Protein AF-A0A940P097-F1 (afdb_monomer_lite)

Secondary structure (DSSP, 8-state):
------------------S----HHHHHHHHHHHHHHHHHHHHHHHH-TTHHIIIIIIHHHHTT-TT------------SSPPP-PPPPTTGGGG-EEEESTTTGGGTS---TT-EE---STT--HHHHHHHHHHHHHH--S-EEEE-PPPSSHHHHHHHHHHHHHHHHHH-TTS-EEEEPPPPPS-HHHHHHHHHHHHHHHHHHHHHT-EEE---

Sequence (216 aa):
MAQKKGRHGKVEARKTAPLLRFNGWVLIIITLLCFLVCFVLYMSSALSQEDYWEREIVAGLEQQENENGAKGRTGRKVTNPVPSSEKADDSYMEKCAFIGDFSVFTNYYKTGSGFVYNDAIVGMAESRMRSISRSLRGGSPQAVYIWYQCPSDLEKGAAGLGELVNNLIDQMATTPIYVLTATPSADPEENQRIDTWNAALFAMADEKGLYYVDIN

Foldseek 3Di:
DDDDDDDDDDDDDDDDDDPDDPPVVVVVVVVVVVVVVVVVVVVVVVVPLLPLCPPPQVVVCCVVPVPDDDDADDDAQDDPQDDDDPDDDLCLQQLEAEAAPCPVVVVVHPHNPQRYHHDQLQPDDLVNLLVNLVSCLVSVGQAYEYEYAQDPDNNRSLVSVLSSVVSNCVSPVPHAYEYEQHDDDPDPVVRVSSVSSLSSSRSSCSRRVHHYYYPD

Radius of gyration: 31.27 Å; chains: 1; bounding box: 107×44×84 Å

Structure (mmCIF, N/CA/C/O backbone):
data_AF-A0A940P097-F1
#
_entry.id   AF-A0A940P097-F1
#
loop_
_atom_site.group_PDB
_atom_site.id
_atom_site.type_symbol
_atom_site.label_atom_id
_atom_site.label_alt_id
_atom_site.label_comp_id
_atom_site.label_asym_id
_atom_site.label_entity_id
_atom_site.label_seq_id
_atom_site.pdbx_PDB_ins_code
_atom_site.Cartn_x
_atom_site.Cartn_y
_atom_site.Cartn_z
_atom_site.occupancy
_atom_site.B_iso_or_equiv
_atom_site.auth_seq_id
_atom_site.auth_comp_id
_atom_site.auth_asym_id
_atom_site.auth_atom_id
_atom_site.pdbx_PDB_model_num
ATOM 1 N N . MET A 1 1 ? 85.761 28.428 -68.932 1.00 45.19 1 MET A N 1
ATOM 2 C CA . MET A 1 1 ? 86.002 28.395 -67.472 1.00 45.19 1 MET A CA 1
ATOM 3 C C . MET A 1 1 ? 84.749 28.874 -66.755 1.00 45.19 1 MET A C 1
ATOM 5 O O . MET A 1 1 ? 84.459 30.058 -66.811 1.00 45.19 1 MET A O 1
ATOM 9 N N . ALA A 1 2 ? 83.988 27.968 -66.138 1.00 46.09 2 ALA A N 1
ATOM 10 C CA . ALA A 1 2 ? 82.925 28.307 -65.189 1.00 46.09 2 ALA A CA 1
ATOM 11 C C . ALA A 1 2 ? 82.573 27.053 -64.368 1.00 46.09 2 ALA A C 1
ATOM 13 O O . ALA A 1 2 ? 81.868 26.174 -64.852 1.00 46.09 2 ALA A O 1
ATOM 14 N N . GLN A 1 3 ? 83.075 26.953 -63.135 1.00 44.03 3 GLN A N 1
ATOM 15 C CA . GLN A 1 3 ? 82.570 26.002 -62.141 1.00 44.03 3 GLN A CA 1
ATOM 16 C C . GLN A 1 3 ? 81.952 26.796 -60.990 1.00 44.03 3 GLN A C 1
ATOM 18 O O . GLN A 1 3 ? 82.636 27.484 -60.233 1.00 44.03 3 GLN A O 1
ATOM 23 N N . LYS A 1 4 ? 80.625 26.723 -60.896 1.00 44.06 4 LYS A N 1
ATOM 24 C CA . LYS A 1 4 ? 79.807 27.365 -59.868 1.00 44.06 4 LYS A CA 1
ATOM 25 C C . LYS A 1 4 ? 79.812 26.462 -58.626 1.00 44.06 4 LYS A C 1
ATOM 27 O O . LYS A 1 4 ? 79.193 25.403 -58.630 1.00 44.06 4 LYS A O 1
ATOM 32 N N . LYS A 1 5 ? 80.537 26.859 -57.574 1.00 49.62 5 LYS A N 1
ATOM 33 C CA . LYS A 1 5 ? 80.538 26.189 -56.259 1.00 49.62 5 LYS A CA 1
ATOM 34 C C . LYS A 1 5 ? 79.159 26.327 -55.602 1.00 49.62 5 LYS A C 1
ATOM 36 O O . LYS A 1 5 ? 78.798 27.411 -55.149 1.00 49.62 5 LYS A O 1
ATOM 41 N N . GLY A 1 6 ? 78.406 25.233 -55.523 1.00 42.75 6 GLY A N 1
ATOM 42 C CA . GLY A 1 6 ? 77.208 25.137 -54.689 1.00 42.75 6 GLY A CA 1
ATOM 43 C C . GLY A 1 6 ? 77.593 24.936 -53.222 1.00 42.75 6 GLY A C 1
ATOM 44 O O . GLY A 1 6 ? 78.189 23.923 -52.870 1.00 42.75 6 GLY A O 1
ATOM 45 N N . ARG A 1 7 ? 77.267 25.904 -52.361 1.00 52.53 7 ARG A N 1
ATOM 46 C CA . ARG A 1 7 ? 77.319 25.753 -50.899 1.00 52.53 7 ARG A CA 1
ATOM 47 C C . ARG A 1 7 ? 76.098 24.945 -50.452 1.00 52.53 7 ARG A C 1
ATOM 49 O O . ARG A 1 7 ? 74.976 25.420 -50.584 1.00 52.53 7 ARG A O 1
ATOM 56 N N . HIS A 1 8 ? 76.308 23.744 -49.922 1.00 44.25 8 HIS A N 1
ATOM 57 C CA . HIS A 1 8 ? 75.285 23.019 -49.167 1.00 44.25 8 HIS A CA 1
ATOM 58 C C . HIS A 1 8 ? 75.268 23.537 -47.727 1.00 44.25 8 HIS A C 1
ATOM 60 O O . HIS A 1 8 ? 76.185 23.273 -46.952 1.00 44.25 8 HIS A O 1
ATOM 66 N N . GLY A 1 9 ? 74.229 24.294 -47.378 1.00 46.28 9 GLY A N 1
ATOM 67 C CA . GLY A 1 9 ? 73.871 24.534 -45.985 1.00 46.28 9 GLY A CA 1
ATOM 68 C C . GLY A 1 9 ? 73.235 23.270 -45.412 1.00 46.28 9 GLY A C 1
ATOM 69 O O . GLY A 1 9 ? 72.238 22.787 -45.943 1.00 46.28 9 GLY A O 1
ATOM 70 N N . LYS A 1 10 ? 73.817 22.718 -44.344 1.00 48.50 10 LYS A N 1
ATOM 71 C CA . LYS A 1 10 ? 73.169 21.690 -43.522 1.00 48.50 10 LYS A CA 1
ATOM 72 C C . LYS A 1 10 ? 72.044 22.356 -42.733 1.00 48.50 10 LYS A C 1
ATOM 74 O O . LYS A 1 10 ? 72.312 23.187 -41.872 1.00 48.50 10 LYS A O 1
ATOM 79 N N . VAL A 1 11 ? 70.800 21.992 -43.028 1.00 55.06 11 VAL A N 1
ATOM 80 C CA . VAL A 1 11 ? 69.650 22.318 -42.180 1.00 55.06 11 VAL A CA 1
ATOM 81 C C . VAL A 1 11 ? 69.534 21.201 -41.147 1.00 55.06 11 VAL A C 1
ATOM 83 O O . VAL A 1 11 ? 69.205 20.066 -41.488 1.00 55.06 11 VAL A O 1
ATOM 86 N N . GLU A 1 12 ? 69.865 21.498 -39.893 1.00 56.50 12 GLU A N 1
ATOM 87 C CA . GLU A 1 12 ? 69.659 20.565 -38.787 1.00 56.50 12 GLU A CA 1
ATOM 88 C C . GLU A 1 12 ? 68.173 20.522 -38.419 1.00 56.50 12 GLU A C 1
ATOM 90 O O . GLU A 1 12 ? 67.593 21.500 -37.947 1.00 56.50 12 GLU A O 1
ATOM 95 N N . ALA A 1 13 ? 67.542 19.371 -38.648 1.00 53.78 13 ALA A N 1
ATOM 96 C CA . ALA A 1 13 ? 66.183 19.109 -38.202 1.00 53.78 13 ALA A CA 1
ATOM 97 C C . ALA A 1 13 ? 66.162 18.961 -36.671 1.00 53.78 13 ALA A C 1
ATOM 99 O O . ALA A 1 13 ? 66.699 17.996 -36.120 1.00 53.78 13 ALA A O 1
ATOM 100 N N . ARG A 1 14 ? 65.523 19.908 -35.973 1.00 52.44 14 ARG A N 1
ATOM 101 C CA . ARG A 1 14 ? 65.224 19.787 -34.539 1.00 52.44 14 ARG A CA 1
ATOM 102 C C . ARG A 1 14 ? 64.255 18.623 -34.328 1.00 52.44 14 ARG A C 1
ATOM 104 O O . ARG A 1 14 ? 63.075 18.729 -34.643 1.00 52.44 14 ARG A O 1
ATOM 111 N N . LYS A 1 15 ? 64.757 17.515 -33.780 1.00 53.28 15 LYS A N 1
ATOM 112 C CA . LYS A 1 15 ? 63.938 16.404 -33.284 1.00 53.28 15 LYS A CA 1
ATOM 113 C C . LYS A 1 15 ? 63.300 16.817 -31.956 1.00 53.28 15 LYS A C 1
ATOM 115 O O . LYS A 1 15 ? 63.955 16.787 -30.919 1.00 53.28 15 LYS A O 1
ATOM 120 N N . THR A 1 16 ? 62.035 17.214 -31.984 1.00 60.19 16 THR A N 1
ATOM 121 C CA . THR A 1 16 ? 61.196 17.315 -30.787 1.00 60.19 16 THR A CA 1
ATOM 122 C C . THR A 1 16 ? 60.846 15.902 -30.321 1.00 60.19 16 THR A C 1
ATOM 124 O O . THR A 1 16 ? 60.107 15.177 -30.981 1.00 60.19 16 THR A O 1
ATOM 127 N N . ALA A 1 17 ? 61.428 15.473 -29.202 1.00 58.84 17 ALA A N 1
ATOM 128 C CA . ALA A 1 17 ? 61.016 14.241 -28.540 1.00 58.84 17 ALA A CA 1
ATOM 129 C C . ALA A 1 17 ? 59.605 14.423 -27.941 1.00 58.84 17 ALA A C 1
ATOM 131 O O . ALA A 1 17 ? 59.312 15.501 -27.416 1.00 58.84 17 ALA A O 1
ATOM 132 N N . PRO A 1 18 ? 58.725 13.408 -27.991 1.00 60.31 18 PRO A N 1
ATOM 133 C CA . PRO A 1 18 ? 57.429 13.480 -27.326 1.00 60.31 18 PRO A CA 1
ATOM 134 C C . PRO A 1 18 ? 57.613 13.498 -25.799 1.00 60.31 18 PRO A C 1
ATOM 136 O O . PRO A 1 18 ? 58.319 12.660 -25.240 1.00 60.31 18 PRO A O 1
ATOM 139 N N . LEU A 1 19 ? 56.968 14.458 -25.125 1.00 57.22 19 LEU A N 1
ATOM 140 C CA . LEU A 1 19 ? 57.068 14.696 -23.674 1.00 57.22 19 LEU A CA 1
ATOM 141 C C . LEU A 1 19 ? 56.414 13.615 -22.792 1.00 57.22 19 LEU A C 1
ATOM 143 O O . LEU A 1 19 ? 56.569 13.657 -21.574 1.00 57.22 19 LEU A O 1
ATOM 147 N N . LEU A 1 20 ? 55.710 12.638 -23.367 1.00 61.38 20 LEU A N 1
ATOM 148 C CA . LEU A 1 20 ? 55.047 11.571 -22.617 1.00 61.38 20 LEU A CA 1
ATOM 149 C C . LEU A 1 20 ? 55.577 10.202 -23.037 1.00 61.38 20 LEU A C 1
ATOM 151 O O . LEU A 1 20 ? 55.293 9.697 -24.123 1.00 61.38 20 LEU A O 1
ATOM 155 N N . ARG A 1 21 ? 56.338 9.582 -22.132 1.00 61.31 21 ARG A N 1
ATOM 156 C CA . ARG A 1 21 ? 56.657 8.155 -22.182 1.00 61.31 21 ARG A CA 1
ATOM 157 C C . ARG A 1 21 ? 55.401 7.394 -21.763 1.00 61.31 21 ARG A C 1
ATOM 159 O O . ARG A 1 21 ? 55.073 7.345 -20.581 1.00 61.31 21 ARG A O 1
ATOM 166 N N . PHE A 1 22 ? 54.664 6.869 -22.738 1.00 58.66 22 PHE A N 1
ATOM 167 C CA . PHE A 1 22 ? 53.466 6.067 -22.500 1.00 58.66 22 PHE A CA 1
ATOM 168 C C . PHE A 1 22 ? 53.865 4.752 -21.818 1.00 58.66 22 PHE A C 1
ATOM 170 O O . PHE A 1 22 ? 54.271 3.785 -22.460 1.00 58.66 22 PHE A O 1
ATOM 177 N N . ASN A 1 23 ? 53.786 4.723 -20.492 1.00 71.25 23 ASN A N 1
ATOM 178 C CA . ASN A 1 23 ? 53.956 3.500 -19.725 1.00 71.25 23 ASN A CA 1
ATOM 179 C C . ASN A 1 23 ? 52.634 2.733 -19.819 1.00 71.25 23 ASN A C 1
ATOM 181 O O . ASN A 1 23 ? 51.679 3.099 -19.141 1.00 71.25 23 ASN A O 1
ATOM 185 N N . GLY A 1 24 ? 52.553 1.687 -20.651 1.00 72.88 24 GLY A N 1
ATOM 186 C CA . GLY A 1 24 ? 51.316 0.905 -20.852 1.00 72.88 24 GLY A CA 1
ATOM 187 C C . GLY A 1 24 ? 50.680 0.390 -19.551 1.00 72.88 24 GLY A C 1
ATOM 188 O O . GLY A 1 24 ? 49.463 0.275 -19.455 1.00 72.88 24 GLY A O 1
ATOM 189 N N . TRP A 1 25 ? 51.493 0.205 -18.509 1.00 78.75 25 TRP A N 1
ATOM 190 C CA . TRP A 1 25 ? 51.050 -0.085 -17.143 1.00 78.75 25 TRP A CA 1
ATOM 191 C C . TRP A 1 25 ? 50.127 0.980 -16.537 1.00 78.75 25 TRP A C 1
ATOM 193 O O . TRP A 1 25 ? 49.179 0.636 -15.840 1.00 78.75 25 TRP A O 1
ATOM 203 N N . VAL A 1 26 ? 50.347 2.262 -16.831 1.00 80.31 26 VAL A N 1
ATOM 204 C CA . VAL A 1 26 ? 49.494 3.360 -16.349 1.00 80.31 26 VAL A CA 1
ATOM 205 C C . VAL A 1 26 ? 48.095 3.265 -16.961 1.00 80.31 26 VAL A C 1
ATOM 207 O O . VAL A 1 26 ? 47.112 3.500 -16.267 1.00 80.31 26 VAL A O 1
ATOM 210 N N . LEU A 1 27 ? 47.978 2.848 -18.225 1.00 80.00 27 LEU A N 1
ATOM 211 C CA . LEU A 1 27 ? 46.684 2.695 -18.895 1.00 80.00 27 LEU A CA 1
ATOM 212 C C . LEU A 1 27 ? 45.881 1.513 -18.330 1.00 80.00 27 LEU A C 1
ATOM 214 O O . LEU A 1 27 ? 44.672 1.623 -18.136 1.00 80.00 27 LEU A O 1
ATOM 218 N N . ILE A 1 28 ? 46.561 0.417 -17.985 1.00 84.81 28 ILE A N 1
ATOM 219 C CA . ILE A 1 28 ? 45.948 -0.734 -17.304 1.00 84.81 28 ILE A CA 1
ATOM 220 C C . ILE A 1 28 ? 45.448 -0.329 -15.910 1.00 84.81 28 ILE A C 1
ATOM 222 O O . ILE A 1 28 ? 44.324 -0.664 -15.545 1.00 84.81 28 ILE A O 1
ATOM 226 N N . ILE A 1 29 ? 46.242 0.441 -15.157 1.00 85.94 29 ILE A N 1
ATOM 227 C CA . ILE A 1 29 ? 45.859 0.935 -13.825 1.00 85.94 29 ILE A CA 1
ATOM 228 C C . ILE A 1 29 ? 44.644 1.868 -13.906 1.00 85.94 29 ILE A C 1
ATOM 230 O O . ILE A 1 29 ? 43.714 1.713 -13.120 1.00 85.94 29 ILE A O 1
ATOM 234 N N . ILE A 1 30 ? 44.612 2.797 -14.869 1.00 85.94 30 ILE A N 1
ATOM 235 C CA . ILE A 1 30 ? 43.457 3.686 -15.079 1.00 85.94 30 ILE A CA 1
ATOM 236 C C . ILE A 1 30 ? 42.208 2.870 -15.431 1.00 85.94 30 ILE A C 1
ATOM 238 O O . ILE A 1 30 ? 41.143 3.119 -14.878 1.00 85.94 30 ILE A O 1
ATOM 242 N N . THR A 1 31 ? 42.342 1.856 -16.290 1.00 85.94 31 THR A N 1
ATOM 243 C CA . THR A 1 31 ? 41.216 0.993 -16.684 1.00 85.94 31 THR A CA 1
ATOM 244 C C . THR A 1 31 ? 40.666 0.209 -15.490 1.00 85.94 31 THR A C 1
ATOM 246 O O . THR A 1 31 ? 39.454 0.159 -15.296 1.00 85.94 31 THR A O 1
ATOM 249 N N . LEU A 1 32 ? 41.544 -0.353 -14.651 1.00 88.81 32 LEU A N 1
ATOM 250 C CA . LEU A 1 32 ? 41.147 -1.042 -13.420 1.00 88.81 32 LEU A CA 1
ATOM 251 C C . LEU A 1 32 ? 40.498 -0.098 -12.407 1.00 88.81 32 LEU A C 1
ATOM 253 O O . LEU A 1 32 ? 39.515 -0.478 -11.781 1.00 88.81 32 LEU A O 1
ATOM 257 N N . LEU A 1 33 ? 41.003 1.130 -12.266 1.00 88.50 33 LEU A N 1
ATOM 258 C CA . LEU A 1 33 ? 40.395 2.143 -11.402 1.00 88.50 33 LEU A CA 1
ATOM 259 C C . LEU A 1 33 ? 39.005 2.551 -11.897 1.00 88.50 33 LEU A C 1
ATOM 261 O O . LEU A 1 33 ? 38.082 2.615 -11.093 1.00 88.50 33 LEU A O 1
ATOM 265 N N . CYS A 1 34 ? 38.825 2.765 -13.203 1.00 87.81 34 CYS A N 1
ATOM 266 C CA . CYS A 1 34 ? 37.509 3.031 -13.784 1.00 87.81 34 CYS A CA 1
ATOM 267 C C . CYS A 1 34 ? 36.554 1.856 -13.559 1.00 87.81 34 CYS A C 1
ATOM 269 O O . CYS A 1 34 ? 35.431 2.070 -13.114 1.00 87.81 34 CYS A O 1
ATOM 271 N N . PHE A 1 35 ? 37.007 0.622 -13.796 1.00 89.19 35 PHE A N 1
ATOM 272 C CA . PHE A 1 35 ? 36.198 -0.570 -13.551 1.00 89.19 35 PHE A CA 1
ATOM 273 C C . PHE A 1 35 ? 35.813 -0.700 -12.076 1.00 89.19 35 PHE A C 1
ATOM 275 O O . PHE A 1 35 ? 34.662 -0.984 -11.779 1.00 89.19 35 PHE A O 1
ATOM 282 N N . LEU A 1 36 ? 36.739 -0.437 -11.151 1.00 88.94 36 LEU A N 1
ATOM 283 C CA . LEU A 1 36 ? 36.490 -0.514 -9.713 1.00 88.94 36 LEU A CA 1
ATOM 2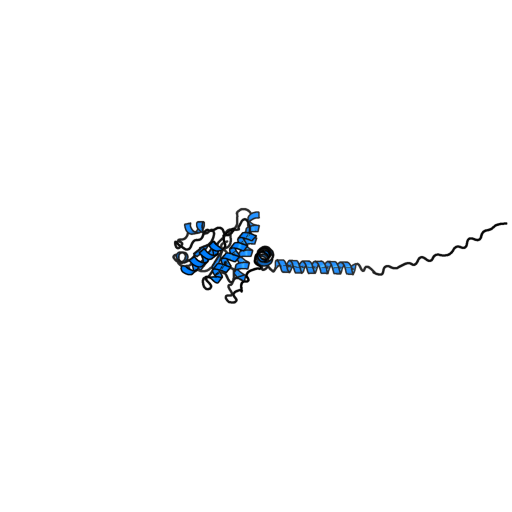84 C C . LEU A 1 36 ? 35.512 0.571 -9.249 1.00 88.94 36 LEU A C 1
ATOM 286 O O . LEU A 1 36 ? 34.605 0.271 -8.483 1.00 88.94 36 LEU A O 1
ATOM 290 N N . VAL A 1 37 ? 35.634 1.803 -9.748 1.00 86.81 37 VAL A N 1
ATOM 291 C CA . VAL A 1 37 ? 34.671 2.877 -9.454 1.00 86.81 37 VAL A CA 1
ATOM 292 C C . VAL A 1 37 ? 33.291 2.540 -10.020 1.00 86.81 37 VAL A C 1
ATOM 294 O O . VAL A 1 37 ? 32.307 2.635 -9.294 1.00 86.81 37 VAL A O 1
ATOM 297 N N . CYS A 1 38 ? 33.202 2.085 -11.272 1.00 74.25 38 CYS A N 1
ATOM 298 C CA . CYS A 1 38 ? 31.938 1.645 -11.867 1.00 74.25 38 CYS A CA 1
ATOM 299 C C . CYS A 1 38 ? 31.338 0.447 -11.121 1.00 74.25 38 CYS A C 1
ATOM 301 O O . CYS A 1 38 ? 30.130 0.395 -10.930 1.00 74.25 38 CYS A O 1
ATOM 303 N N . PHE A 1 39 ? 32.170 -0.486 -10.663 1.00 82.81 39 PHE A N 1
ATOM 304 C CA . PHE A 1 39 ? 31.750 -1.655 -9.900 1.00 82.81 39 PHE A CA 1
ATOM 305 C C . PHE A 1 39 ? 31.253 -1.282 -8.501 1.00 82.81 39 PHE A C 1
ATOM 307 O O . PHE A 1 39 ? 30.248 -1.825 -8.060 1.00 82.81 39 PHE A O 1
ATOM 314 N N . VAL A 1 40 ? 31.907 -0.338 -7.816 1.00 79.56 40 VAL A N 1
ATOM 315 C CA . VAL A 1 40 ? 31.441 0.183 -6.523 1.00 79.56 40 VAL A CA 1
ATOM 316 C C . VAL A 1 40 ? 30.141 0.960 -6.700 1.00 79.56 40 VAL A C 1
ATOM 318 O O . VAL A 1 40 ? 29.217 0.718 -5.941 1.00 79.56 40 VAL A O 1
ATOM 321 N N . LEU A 1 41 ? 30.015 1.814 -7.722 1.00 68.44 41 LEU A N 1
ATOM 322 C CA . LEU A 1 41 ? 28.753 2.503 -8.025 1.00 68.44 41 LEU A CA 1
ATOM 323 C C . LEU A 1 41 ? 27.621 1.514 -8.346 1.00 68.44 41 LEU A C 1
ATOM 325 O O . LEU A 1 41 ? 26.514 1.676 -7.844 1.00 68.44 41 LEU A O 1
ATOM 329 N N . TYR A 1 42 ? 27.914 0.465 -9.118 1.00 73.81 42 TYR A N 1
ATOM 330 C CA . TYR A 1 42 ? 26.975 -0.609 -9.440 1.00 73.81 42 TYR A CA 1
ATOM 331 C C . TYR A 1 42 ? 26.580 -1.439 -8.206 1.00 73.81 42 TYR A C 1
ATOM 333 O O . TYR A 1 42 ? 25.406 -1.736 -8.003 1.00 73.81 42 TYR A O 1
ATOM 341 N N . MET A 1 43 ? 27.536 -1.789 -7.341 1.00 72.31 43 MET A N 1
ATOM 342 C CA . MET A 1 43 ? 27.260 -2.509 -6.093 1.00 72.31 43 MET A CA 1
ATOM 343 C C . MET A 1 43 ? 26.537 -1.635 -5.072 1.00 72.31 43 MET A C 1
ATOM 345 O O . MET A 1 43 ? 25.671 -2.137 -4.370 1.00 72.31 43 MET A O 1
ATOM 349 N N . SER A 1 44 ? 26.830 -0.335 -5.017 1.00 53.62 44 SER A N 1
ATOM 350 C CA . SER A 1 44 ? 26.047 0.620 -4.237 1.00 53.62 44 SER A CA 1
ATOM 351 C C . SER A 1 44 ? 24.607 0.682 -4.743 1.00 53.62 44 SER A C 1
ATOM 353 O O . SER A 1 44 ? 23.714 0.585 -3.917 1.00 53.62 44 SER A O 1
ATOM 355 N N . SER A 1 45 ? 24.366 0.716 -6.062 1.00 53.28 45 SER A N 1
ATOM 356 C CA . SER A 1 45 ? 22.999 0.642 -6.610 1.00 53.28 45 SER A CA 1
ATOM 357 C C . SER A 1 45 ? 22.313 -0.715 -6.421 1.00 53.28 45 SER A C 1
ATOM 359 O O . SER A 1 45 ? 21.093 -0.785 -6.425 1.00 53.28 45 SER A O 1
ATOM 361 N N . ALA A 1 46 ? 23.074 -1.803 -6.274 1.00 49.09 46 ALA A N 1
ATOM 362 C CA . ALA A 1 46 ? 22.520 -3.142 -6.078 1.00 49.09 46 ALA A CA 1
ATOM 363 C C . ALA A 1 46 ? 22.260 -3.475 -4.596 1.00 49.09 46 ALA A C 1
ATOM 365 O O . ALA A 1 46 ? 21.428 -4.333 -4.310 1.00 49.09 46 ALA A O 1
ATOM 366 N N . LEU A 1 47 ? 22.963 -2.821 -3.658 1.00 45.75 47 LEU A N 1
ATOM 367 C CA . LEU A 1 47 ? 22.723 -2.945 -2.215 1.00 45.75 47 LEU A CA 1
ATOM 368 C C . LEU A 1 47 ? 21.690 -1.935 -1.689 1.00 45.75 47 LEU A C 1
ATOM 370 O O . LEU A 1 47 ? 21.106 -2.195 -0.640 1.00 45.75 47 LEU A O 1
ATOM 374 N N . SER A 1 48 ? 21.443 -0.820 -2.389 1.00 44.28 48 SER A N 1
ATOM 375 C CA . SER A 1 48 ? 20.349 0.105 -2.079 1.00 44.28 48 SER A CA 1
ATOM 376 C C . SER A 1 48 ? 19.108 -0.201 -2.925 1.00 44.28 48 SER A C 1
ATOM 378 O O . SER A 1 48 ? 18.774 0.496 -3.878 1.00 44.28 48 SER A O 1
ATOM 380 N N . GLN A 1 49 ? 18.332 -1.207 -2.506 1.00 44.75 49 GLN A N 1
ATOM 381 C CA . GLN A 1 49 ? 16.892 -1.217 -2.822 1.00 44.75 49 GLN A CA 1
ATOM 382 C C . GLN A 1 49 ? 16.159 0.017 -2.241 1.00 44.75 49 GLN A C 1
ATOM 384 O O . GLN A 1 49 ? 15.000 0.243 -2.572 1.00 44.75 49 GLN A O 1
ATOM 389 N N . GLU A 1 50 ? 16.838 0.834 -1.425 1.00 42.28 50 GLU A N 1
ATOM 390 C CA . GLU A 1 50 ? 16.348 2.093 -0.847 1.00 42.28 50 GLU A CA 1
ATOM 391 C C . GLU A 1 50 ? 16.102 3.215 -1.880 1.00 42.28 50 GLU A C 1
ATOM 393 O O . GLU A 1 50 ? 15.405 4.172 -1.570 1.00 42.28 50 GLU A O 1
ATOM 398 N N . ASP A 1 51 ? 16.571 3.090 -3.127 1.00 46.75 51 ASP A N 1
ATOM 399 C CA . ASP A 1 51 ? 16.633 4.239 -4.041 1.00 46.75 51 ASP A CA 1
ATOM 400 C C . ASP A 1 51 ? 15.634 4.217 -5.219 1.00 46.75 51 ASP A C 1
ATOM 402 O O . ASP A 1 51 ? 15.618 5.165 -6.000 1.00 46.75 51 ASP A O 1
ATOM 406 N N . TYR A 1 52 ? 14.800 3.185 -5.411 1.00 51.34 52 TYR A N 1
ATOM 407 C CA . TYR A 1 52 ? 13.868 3.167 -6.562 1.00 51.34 52 TYR A CA 1
ATOM 408 C C . TYR A 1 52 ? 12.710 4.162 -6.390 1.00 51.34 52 TYR A C 1
ATOM 410 O O . TYR A 1 52 ? 12.346 4.877 -7.327 1.00 51.34 52 TYR A O 1
ATOM 418 N N . TRP A 1 53 ? 12.173 4.243 -5.166 1.00 50.94 53 TRP A N 1
ATOM 419 C CA . TRP A 1 53 ? 11.179 5.249 -4.804 1.00 50.94 53 TRP A CA 1
ATOM 420 C C . TRP A 1 53 ? 11.762 6.652 -4.980 1.00 50.94 53 TRP A C 1
ATOM 422 O O . TRP A 1 53 ? 11.174 7.443 -5.701 1.00 50.94 53 TRP A O 1
ATOM 432 N N . GLU A 1 54 ? 12.951 6.932 -4.435 1.00 52.78 54 GLU A N 1
ATOM 433 C CA . GLU A 1 54 ? 13.561 8.266 -4.506 1.00 52.78 54 GLU A CA 1
ATOM 434 C C . GLU A 1 54 ? 14.037 8.667 -5.918 1.00 52.78 54 GLU A C 1
ATOM 436 O O . GLU A 1 54 ? 13.792 9.788 -6.365 1.00 52.78 54 GLU A O 1
ATOM 441 N N . ARG A 1 55 ? 14.708 7.772 -6.657 1.00 53.94 55 ARG A N 1
ATOM 442 C CA . ARG A 1 55 ? 15.404 8.139 -7.906 1.00 53.94 55 ARG A CA 1
ATOM 443 C C . ARG A 1 55 ? 14.549 8.112 -9.163 1.00 53.94 55 ARG A C 1
ATOM 445 O O . ARG A 1 55 ? 14.846 8.876 -10.075 1.00 53.94 55 ARG A O 1
ATOM 452 N N . GLU A 1 56 ? 13.555 7.233 -9.242 1.00 53.59 56 GLU A N 1
ATOM 453 C CA . GLU A 1 56 ? 12.762 7.059 -10.468 1.00 53.59 56 GLU A CA 1
ATOM 454 C C . GLU A 1 56 ? 11.366 7.671 -10.299 1.00 53.59 56 GLU A C 1
ATOM 456 O O . GLU A 1 56 ? 10.890 8.403 -11.161 1.00 53.59 56 GLU A O 1
ATOM 461 N N . ILE A 1 57 ? 10.732 7.427 -9.149 1.00 54.06 57 ILE A N 1
ATOM 462 C CA . ILE A 1 57 ? 9.344 7.820 -8.894 1.00 54.06 57 ILE A CA 1
ATOM 463 C C . ILE A 1 57 ? 9.260 9.207 -8.236 1.00 54.06 57 ILE A C 1
ATOM 465 O O . ILE A 1 57 ? 8.582 10.090 -8.755 1.00 54.06 57 ILE A O 1
ATOM 469 N N . VAL A 1 58 ? 9.963 9.441 -7.125 1.00 52.72 58 VAL A N 1
ATOM 470 C CA . VAL A 1 58 ? 9.986 10.726 -6.405 1.00 52.72 58 VAL A CA 1
ATOM 471 C C . VAL A 1 58 ? 10.732 11.782 -7.208 1.00 52.72 58 VAL A C 1
ATOM 473 O O . VAL A 1 58 ? 10.229 12.888 -7.302 1.00 52.72 58 VAL A O 1
ATOM 476 N N . ALA A 1 59 ? 11.839 11.469 -7.888 1.00 53.91 59 ALA A N 1
ATOM 477 C CA . ALA A 1 59 ? 12.480 12.426 -8.798 1.00 53.91 59 ALA A CA 1
ATOM 478 C C . ALA A 1 59 ? 11.539 12.903 -9.930 1.00 53.91 59 ALA A C 1
ATOM 480 O O . ALA A 1 59 ? 11.617 14.059 -10.357 1.00 53.91 59 ALA A O 1
ATOM 481 N N . GLY A 1 60 ? 10.621 12.040 -10.388 1.00 50.00 60 GLY A N 1
ATOM 482 C CA . GLY A 1 60 ? 9.542 12.402 -11.313 1.00 50.00 60 GLY A CA 1
ATOM 483 C C . GLY A 1 60 ? 8.441 13.265 -10.675 1.00 50.00 60 GLY A C 1
ATOM 484 O O . GLY A 1 60 ? 7.812 14.068 -11.365 1.00 50.00 60 GLY A O 1
ATOM 485 N N . LEU A 1 61 ? 8.244 13.161 -9.356 1.00 46.34 61 LEU A N 1
ATOM 486 C CA . LEU A 1 61 ? 7.222 13.880 -8.583 1.00 46.34 61 LEU A CA 1
ATOM 487 C C . LEU A 1 61 ? 7.706 15.191 -7.953 1.00 46.34 61 LEU A C 1
ATOM 489 O O . LEU A 1 61 ? 6.952 16.159 -7.908 1.00 46.34 61 LEU A O 1
ATOM 493 N N . GLU A 1 62 ? 8.973 15.291 -7.560 1.00 41.09 62 GLU A N 1
ATOM 494 C CA . GLU A 1 62 ? 9.611 16.507 -7.042 1.00 41.09 62 GLU A CA 1
ATOM 495 C C . GLU A 1 62 ? 9.699 17.611 -8.107 1.00 41.09 62 GLU A C 1
ATOM 497 O O . GLU A 1 62 ? 9.709 18.800 -7.781 1.00 41.09 62 GLU A O 1
ATOM 502 N N . GLN A 1 63 ? 9.680 17.252 -9.397 1.00 45.66 63 GLN A N 1
ATOM 503 C CA . GLN A 1 63 ? 9.488 18.226 -10.477 1.00 45.66 63 GLN A CA 1
ATOM 504 C C . GLN A 1 63 ? 8.079 18.853 -10.479 1.00 45.66 63 GLN A C 1
ATOM 506 O O . GLN A 1 63 ? 7.907 19.928 -11.054 1.00 45.66 63 GLN A O 1
ATOM 511 N N . GLN A 1 64 ? 7.091 18.230 -9.826 1.00 41.28 64 GLN A N 1
ATOM 512 C CA . GLN A 1 64 ? 5.725 18.745 -9.670 1.00 41.28 64 GLN A CA 1
ATOM 513 C C . GLN A 1 64 ? 5.424 19.313 -8.266 1.00 41.28 64 GLN A C 1
ATOM 515 O O . GLN A 1 64 ? 4.552 20.171 -8.156 1.00 41.28 64 GLN A O 1
ATOM 520 N N . GLU A 1 65 ? 6.143 18.907 -7.212 1.00 37.09 65 GLU A N 1
ATOM 521 C CA . GLU A 1 65 ? 5.812 19.220 -5.804 1.00 37.09 65 GLU A CA 1
ATOM 522 C C . GLU A 1 65 ? 6.682 20.315 -5.149 1.00 37.09 65 GLU A C 1
ATOM 524 O O . GLU A 1 65 ? 6.649 20.513 -3.935 1.00 37.09 65 GLU A O 1
ATOM 529 N N . ASN A 1 66 ? 7.433 21.107 -5.918 1.00 36.00 66 ASN A N 1
ATOM 530 C CA . ASN A 1 66 ? 8.285 22.177 -5.368 1.00 36.00 66 ASN A CA 1
ATOM 531 C C . ASN A 1 66 ? 7.511 23.394 -4.786 1.00 36.00 66 ASN A C 1
ATOM 533 O O . ASN A 1 66 ? 8.065 24.487 -4.667 1.00 36.00 66 ASN A O 1
ATOM 537 N N . GLU A 1 67 ? 6.239 23.223 -4.400 1.00 34.62 67 GLU A N 1
ATOM 538 C CA . GLU A 1 67 ? 5.417 24.255 -3.752 1.00 34.62 67 GLU A CA 1
ATOM 539 C C . GLU A 1 67 ? 4.857 23.907 -2.362 1.00 34.62 67 GLU A C 1
ATOM 541 O O . GLU A 1 67 ? 4.385 24.831 -1.706 1.00 34.62 67 GLU A O 1
ATOM 546 N N . ASN A 1 68 ? 4.934 22.681 -1.823 1.00 35.12 68 ASN A N 1
ATOM 547 C CA . ASN A 1 68 ? 4.482 22.450 -0.436 1.00 35.12 68 ASN A CA 1
ATOM 548 C C . ASN A 1 68 ? 5.231 21.319 0.278 1.00 35.12 68 ASN A C 1
ATOM 550 O O . ASN A 1 68 ? 4.970 20.143 0.074 1.00 35.12 68 ASN A O 1
ATOM 554 N N . GLY A 1 69 ? 6.141 21.700 1.178 1.00 35.22 69 GLY A N 1
ATOM 555 C CA . GLY A 1 69 ? 6.967 20.768 1.944 1.00 35.22 69 GLY A CA 1
ATOM 556 C C . GLY A 1 69 ? 6.235 20.050 3.082 1.00 35.22 69 GLY A C 1
ATOM 557 O O . GLY A 1 69 ? 5.449 20.651 3.820 1.00 35.22 69 GLY A O 1
ATOM 558 N N . ALA A 1 70 ? 6.591 18.782 3.295 1.00 35.62 70 ALA A N 1
ATOM 559 C CA . ALA A 1 70 ? 6.132 17.965 4.414 1.00 35.62 70 ALA A CA 1
ATOM 560 C C . ALA A 1 70 ? 7.297 17.532 5.326 1.00 35.62 70 ALA A C 1
ATOM 562 O O . ALA A 1 70 ? 8.367 17.123 4.881 1.00 35.62 70 ALA A O 1
ATOM 563 N N . LYS A 1 71 ? 7.073 17.637 6.643 1.00 37.34 71 LYS A N 1
ATOM 564 C CA . LYS A 1 71 ? 7.963 17.177 7.723 1.00 37.34 71 LYS A CA 1
ATOM 565 C C . LYS A 1 71 ? 7.710 15.694 8.016 1.00 37.34 71 LYS A C 1
ATOM 567 O O . LYS A 1 71 ? 6.608 15.340 8.423 1.00 37.34 71 LYS A O 1
ATOM 572 N N . GLY A 1 72 ? 8.745 14.861 7.904 1.00 35.91 72 GLY A N 1
ATOM 573 C CA . GLY A 1 72 ? 8.696 13.434 8.247 1.00 35.91 72 GLY A CA 1
ATOM 574 C C . GLY A 1 72 ? 8.534 13.147 9.749 1.00 35.91 72 GLY A C 1
ATOM 575 O O . GLY A 1 72 ? 9.068 13.857 10.606 1.00 35.91 72 GLY A O 1
ATOM 576 N N . ARG A 1 73 ? 7.796 12.074 10.072 1.00 46.69 73 ARG A N 1
ATOM 577 C CA . ARG A 1 73 ? 7.623 11.529 11.431 1.00 46.69 73 ARG A CA 1
ATOM 578 C C . ARG A 1 73 ? 8.874 10.769 11.874 1.00 46.69 73 ARG A C 1
ATOM 580 O O . ARG A 1 73 ? 9.118 9.652 11.440 1.00 46.69 73 ARG A O 1
ATOM 587 N N . THR A 1 74 ? 9.583 11.300 12.860 1.00 44.19 74 THR A N 1
ATOM 588 C CA . THR A 1 74 ? 10.450 10.509 13.740 1.00 44.19 74 THR A CA 1
ATOM 589 C C . THR A 1 74 ? 9.584 9.881 14.841 1.00 44.19 74 THR A C 1
ATOM 591 O O . THR A 1 74 ? 9.045 10.603 15.677 1.00 44.19 74 THR A O 1
ATOM 594 N N . GLY A 1 75 ? 9.397 8.549 14.882 1.00 44.50 75 GLY A N 1
ATOM 595 C CA . GLY A 1 75 ? 8.810 7.970 16.105 1.00 44.50 75 GLY A CA 1
ATOM 596 C C . GLY A 1 75 ? 8.363 6.509 16.189 1.00 44.50 75 GLY A C 1
ATOM 597 O O . GLY A 1 75 ? 8.185 6.046 17.312 1.00 44.50 75 GLY A O 1
ATOM 598 N N . ARG A 1 76 ? 8.184 5.739 15.108 1.00 53.91 76 ARG A N 1
ATOM 599 C CA . ARG A 1 76 ? 7.830 4.310 15.254 1.00 53.91 76 ARG A CA 1
ATOM 600 C C . ARG A 1 76 ? 8.648 3.447 14.309 1.00 53.91 76 ARG A C 1
ATOM 602 O O . ARG A 1 76 ? 8.369 3.407 13.120 1.00 53.91 76 ARG A O 1
ATOM 609 N N . LYS A 1 77 ? 9.653 2.758 14.857 1.00 63.78 77 LYS A N 1
ATOM 610 C CA . LYS A 1 77 ? 10.444 1.773 14.117 1.00 63.78 77 LYS A CA 1
ATOM 611 C C . LYS A 1 77 ? 9.586 0.522 13.923 1.00 63.78 77 LYS A C 1
ATOM 613 O 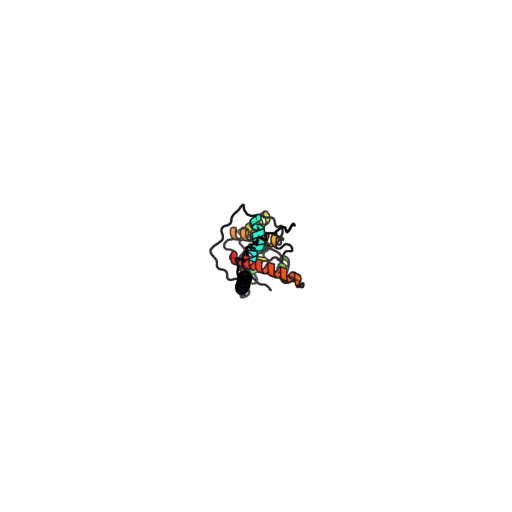O . LYS A 1 77 ? 9.470 -0.293 14.836 1.00 63.78 77 LYS A O 1
ATOM 618 N N . VAL A 1 78 ? 8.908 0.441 12.785 1.00 81.31 78 VAL A N 1
ATOM 619 C CA . VAL A 1 78 ? 8.238 -0.778 12.324 1.00 81.31 78 VAL A CA 1
ATOM 620 C C . VAL A 1 78 ? 9.301 -1.671 11.682 1.00 81.31 78 VAL A C 1
ATOM 622 O O . VAL A 1 78 ? 10.223 -1.164 11.052 1.00 81.31 78 VAL A O 1
ATOM 625 N N . THR A 1 79 ? 9.215 -2.981 11.904 1.00 87.25 79 THR A N 1
ATOM 626 C CA . THR A 1 79 ? 10.046 -3.960 11.194 1.00 87.25 79 THR A CA 1
ATOM 627 C C . THR A 1 79 ? 9.200 -4.540 10.074 1.00 87.25 79 THR A C 1
ATOM 629 O O . THR A 1 79 ? 8.215 -5.221 10.367 1.00 87.25 79 THR A O 1
ATOM 632 N N . ASN A 1 80 ? 9.576 -4.260 8.829 1.00 87.88 80 ASN A N 1
ATOM 633 C CA . ASN A 1 80 ? 8.961 -4.852 7.650 1.00 87.88 80 ASN A CA 1
ATOM 634 C C . ASN A 1 80 ? 9.850 -5.967 7.060 1.00 87.88 80 ASN A C 1
ATOM 636 O O . ASN A 1 80 ? 11.070 -5.934 7.241 1.00 87.88 80 ASN A O 1
ATOM 640 N N . PRO A 1 81 ? 9.263 -6.952 6.353 1.00 89.62 81 PRO A N 1
ATOM 641 C CA . PRO A 1 81 ? 7.825 -7.216 6.265 1.00 89.62 81 PRO A CA 1
ATOM 642 C C . PRO A 1 81 ? 7.247 -7.637 7.624 1.00 89.62 81 PRO A C 1
ATOM 644 O O . PRO A 1 81 ? 7.965 -8.112 8.509 1.00 89.62 81 PRO A O 1
ATOM 647 N N . VAL A 1 82 ? 5.939 -7.454 7.804 1.00 90.25 82 VAL A N 1
ATOM 648 C CA . VAL A 1 82 ? 5.252 -7.883 9.026 1.00 90.25 82 VAL A CA 1
ATOM 649 C C . VAL A 1 82 ? 5.304 -9.410 9.131 1.00 90.25 82 VAL A C 1
ATOM 651 O O . VAL A 1 82 ? 4.876 -10.094 8.201 1.00 90.25 82 VAL A O 1
ATOM 654 N N . PRO A 1 83 ? 5.793 -9.975 10.252 1.00 88.38 83 PRO A N 1
ATOM 655 C CA . PRO A 1 83 ? 5.804 -11.418 10.438 1.00 88.38 83 PRO A CA 1
ATOM 656 C C . PRO A 1 83 ? 4.381 -11.959 10.590 1.00 88.38 83 PRO A C 1
ATOM 658 O O . PRO A 1 83 ? 3.502 -11.291 11.139 1.00 88.38 83 PRO A O 1
ATOM 661 N N . SER A 1 84 ? 4.172 -13.207 10.166 1.00 86.88 84 SER A N 1
ATOM 662 C CA . SER A 1 84 ? 2.890 -13.890 10.352 1.00 86.88 84 SER A CA 1
ATOM 663 C C . SER A 1 84 ? 2.491 -13.911 11.828 1.00 86.88 84 SER A C 1
ATOM 665 O O . SER A 1 84 ? 3.297 -14.242 12.701 1.00 86.88 84 SER A O 1
ATOM 667 N N . SER A 1 85 ? 1.227 -13.597 12.101 1.00 86.44 85 SER A N 1
ATOM 668 C CA . SER A 1 85 ? 0.641 -13.647 13.438 1.00 86.44 85 SER A CA 1
ATOM 669 C C . SER A 1 85 ? -0.366 -14.785 13.565 1.00 86.44 85 SER A C 1
ATOM 671 O O . SER A 1 85 ? -0.764 -15.410 12.580 1.00 86.44 85 SER A O 1
ATOM 673 N N . GLU A 1 86 ? -0.828 -15.023 14.791 1.00 88.62 86 GLU A N 1
ATOM 674 C CA . GLU A 1 86 ? -2.047 -15.797 15.005 1.00 88.62 86 GLU A CA 1
ATOM 675 C C . GLU A 1 86 ? -3.244 -15.096 14.348 1.00 88.62 86 GLU A C 1
ATOM 677 O O . GLU A 1 86 ? -3.272 -13.868 14.196 1.00 88.62 86 GLU A O 1
ATOM 682 N N . LYS A 1 87 ? -4.234 -15.896 13.941 1.00 85.38 87 LYS A N 1
ATOM 683 C CA . LYS A 1 87 ? -5.465 -15.397 13.331 1.00 85.38 87 LYS A CA 1
ATOM 684 C C . LYS A 1 87 ? -6.212 -14.516 14.340 1.00 85.38 87 LYS A C 1
ATOM 686 O O . LYS A 1 87 ? -6.443 -14.926 15.475 1.00 85.38 87 LYS A O 1
ATOM 691 N N . ALA A 1 88 ? -6.623 -13.330 13.902 1.00 86.81 88 ALA A N 1
ATOM 692 C CA . ALA A 1 88 ? -7.522 -12.482 14.673 1.00 86.81 88 ALA A CA 1
ATOM 693 C C . ALA A 1 88 ? -8.938 -13.088 14.772 1.00 86.81 88 ALA A C 1
ATOM 695 O O . ALA A 1 88 ? -9.297 -14.022 14.051 1.00 86.81 88 ALA A O 1
ATOM 696 N N . ASP A 1 89 ? -9.750 -12.525 15.665 1.00 88.56 89 ASP A N 1
ATOM 697 C CA . ASP A 1 89 ? -11.170 -12.862 15.783 1.00 88.56 89 ASP A CA 1
ATOM 698 C C . ASP A 1 89 ? -11.935 -12.592 14.472 1.00 88.56 89 ASP A C 1
ATOM 700 O O . ASP A 1 89 ? -11.602 -11.667 13.728 1.00 88.56 89 ASP A O 1
ATOM 704 N N . ASP A 1 90 ? -12.993 -13.364 14.207 1.00 82.00 90 ASP A N 1
ATOM 705 C CA . ASP A 1 90 ? -13.780 -13.261 12.970 1.00 82.00 90 ASP A CA 1
ATOM 706 C C . ASP A 1 90 ? -14.430 -11.872 12.791 1.00 82.00 90 ASP A C 1
ATOM 708 O O . ASP A 1 90 ? -14.652 -11.438 11.661 1.00 82.00 90 ASP A O 1
ATOM 712 N N . SER A 1 91 ? -14.683 -11.140 13.884 1.00 87.56 91 SER A N 1
ATOM 713 C CA . SER A 1 91 ? -15.236 -9.777 13.852 1.00 87.56 91 SER A CA 1
ATOM 714 C C . SER A 1 91 ? -14.190 -8.673 13.637 1.00 87.56 91 SER A C 1
ATOM 716 O O . SER A 1 91 ? -14.547 -7.499 13.522 1.00 87.56 91 SER A O 1
ATOM 718 N N . TYR A 1 92 ? -12.895 -9.008 13.585 1.00 88.81 92 TYR A N 1
ATOM 719 C CA . TYR A 1 92 ? -11.814 -8.026 13.446 1.00 88.81 92 TYR A CA 1
ATOM 720 C C . TYR A 1 92 ? -11.968 -7.178 12.176 1.00 88.81 92 TYR A C 1
ATOM 722 O O . TYR A 1 92 ? -11.941 -5.948 12.238 1.00 88.81 92 TYR A O 1
ATOM 730 N N . MET A 1 93 ? -12.221 -7.835 11.041 1.00 88.38 93 MET A N 1
ATOM 731 C CA . MET A 1 93 ? -12.329 -7.182 9.731 1.00 88.38 93 MET A CA 1
ATOM 732 C C . MET A 1 93 ? -13.529 -6.229 9.632 1.00 88.38 93 MET A C 1
ATOM 734 O O . MET A 1 93 ? -13.514 -5.300 8.827 1.00 88.38 93 MET A O 1
ATOM 738 N N . GLU A 1 94 ? -14.547 -6.386 10.484 1.00 88.88 94 GLU A N 1
ATOM 739 C CA . GLU A 1 94 ? -15.710 -5.490 10.510 1.00 88.88 94 GLU A CA 1
ATOM 740 C C . GLU A 1 94 ? -15.361 -4.084 11.027 1.00 88.88 94 GLU A C 1
ATOM 742 O O . GLU A 1 94 ? -16.066 -3.120 10.727 1.00 88.88 94 GLU A O 1
ATOM 747 N N . LYS A 1 95 ? -14.260 -3.954 11.781 1.00 90.12 95 LYS A N 1
ATOM 748 C CA . LYS A 1 95 ? -13.783 -2.694 12.378 1.00 90.12 95 LYS A CA 1
ATOM 749 C C . LYS A 1 95 ? -12.614 -2.073 11.613 1.00 90.12 95 LYS A C 1
ATOM 751 O O . LYS A 1 95 ? -12.080 -1.046 12.039 1.00 90.12 95 LYS A O 1
ATOM 756 N N . CYS A 1 96 ? -12.195 -2.694 10.516 1.00 91.69 96 CYS A N 1
ATOM 757 C CA . CYS A 1 96 ? -11.093 -2.237 9.684 1.00 91.69 96 CYS A CA 1
ATOM 758 C C . CYS A 1 96 ? -11.599 -1.482 8.456 1.00 91.69 96 CYS A C 1
ATOM 760 O O . CYS A 1 96 ? -12.744 -1.635 8.026 1.00 91.69 96 CYS A O 1
ATOM 762 N N . ALA A 1 97 ? -10.714 -0.664 7.897 1.00 92.81 97 ALA A N 1
ATOM 763 C CA . ALA A 1 97 ? -10.922 0.005 6.629 1.00 92.81 97 ALA A CA 1
ATOM 764 C C . ALA A 1 97 ? -10.081 -0.610 5.521 1.00 92.81 97 ALA A C 1
ATOM 766 O O . ALA A 1 97 ? -8.981 -1.093 5.769 1.00 92.81 97 ALA A O 1
ATOM 767 N N . PHE A 1 98 ? -10.604 -0.545 4.304 1.00 93.44 98 PHE A N 1
ATOM 768 C CA . PHE A 1 98 ? -10.068 -1.170 3.108 1.00 93.44 98 PHE A CA 1
ATOM 769 C C . PHE A 1 98 ? -10.062 -0.142 1.978 1.00 93.44 98 PHE A C 1
ATOM 771 O O . PHE A 1 98 ? -11.102 0.436 1.656 1.00 93.44 98 PHE A O 1
ATOM 778 N N . ILE A 1 99 ? -8.894 0.110 1.394 1.00 94.19 99 ILE A N 1
ATOM 779 C CA . ILE A 1 99 ? -8.705 1.066 0.302 1.00 94.19 99 ILE A CA 1
ATOM 780 C C . ILE A 1 99 ? -7.994 0.381 -0.866 1.00 94.19 99 ILE A C 1
ATOM 782 O O . ILE A 1 99 ? -6.913 -0.175 -0.693 1.00 94.19 99 ILE A O 1
ATOM 786 N N . GLY A 1 100 ? -8.587 0.465 -2.048 1.00 93.12 100 GLY A N 1
ATOM 787 C CA . GLY A 1 100 ? -8.097 -0.119 -3.289 1.00 93.12 100 GLY A CA 1
ATOM 788 C C . GLY A 1 100 ? -8.927 -1.316 -3.733 1.00 93.12 100 GLY A C 1
ATOM 789 O O . GLY A 1 100 ? -10.139 -1.331 -3.539 1.00 93.12 100 GLY A O 1
ATOM 790 N N . ASP A 1 101 ? -8.302 -2.320 -4.335 1.00 89.19 101 ASP A N 1
ATOM 791 C CA . ASP A 1 101 ? -8.958 -3.370 -5.125 1.00 89.19 101 ASP A CA 1
ATOM 792 C C . ASP A 1 101 ? -9.664 -4.456 -4.278 1.00 89.19 101 ASP A C 1
ATOM 794 O O . ASP A 1 101 ? -9.784 -5.616 -4.667 1.00 89.19 101 ASP A O 1
ATOM 798 N N . PHE A 1 102 ? -10.198 -4.097 -3.109 1.00 86.25 102 PHE A N 1
ATOM 799 C CA . PHE A 1 102 ? -10.759 -5.020 -2.116 1.00 86.25 102 PHE A CA 1
ATOM 800 C C . PHE A 1 102 ? -12.118 -5.630 -2.469 1.00 86.25 102 PHE A C 1
ATOM 802 O O . PHE A 1 102 ? -12.593 -6.503 -1.741 1.00 86.25 102 PHE A O 1
ATOM 809 N N . SER A 1 103 ? -12.736 -5.241 -3.585 1.00 78.75 103 SER A N 1
ATOM 810 C CA . SER A 1 103 ? -14.002 -5.832 -4.051 1.00 78.75 103 SER A CA 1
ATOM 811 C C . SER A 1 103 ? -13.973 -7.370 -4.130 1.00 78.75 103 SER A C 1
ATOM 813 O O . SER A 1 103 ? -14.985 -8.032 -3.891 1.00 78.75 103 SER A O 1
ATOM 815 N N . VAL A 1 104 ? -12.802 -7.956 -4.397 1.00 73.50 104 VAL A N 1
ATOM 816 C CA . VAL A 1 104 ? -12.603 -9.411 -4.401 1.00 73.50 104 VAL A CA 1
ATOM 817 C C . VAL A 1 104 ? -12.631 -9.980 -2.977 1.00 73.50 104 VAL A C 1
ATOM 819 O O . VAL A 1 104 ? -13.267 -11.004 -2.739 1.00 73.50 104 VAL A O 1
ATOM 822 N N . PHE A 1 105 ? -12.003 -9.299 -2.016 1.00 72.94 105 PHE A N 1
ATOM 823 C CA . PHE A 1 105 ? -11.917 -9.718 -0.613 1.00 72.94 105 PHE A CA 1
ATOM 824 C C . PHE A 1 105 ? -13.247 -9.620 0.133 1.00 72.94 105 PHE A C 1
ATOM 826 O O . PHE A 1 105 ? -13.541 -10.476 0.970 1.00 72.94 105 PHE A O 1
ATOM 833 N N . THR A 1 106 ? -14.085 -8.634 -0.196 1.00 71.00 106 THR A N 1
ATOM 834 C CA . THR A 1 106 ? -15.409 -8.465 0.427 1.00 71.00 106 THR A CA 1
ATOM 835 C C . THR A 1 106 ? -16.366 -9.631 0.154 1.00 71.00 106 THR A C 1
ATOM 837 O O . THR A 1 106 ? -17.369 -9.772 0.846 1.00 71.00 106 THR A O 1
ATOM 840 N N . ASN A 1 107 ? -16.059 -10.499 -0.820 1.00 76.25 107 ASN A N 1
ATOM 841 C CA . ASN A 1 107 ? -16.816 -11.733 -1.056 1.00 76.25 107 ASN A CA 1
ATOM 842 C C . ASN A 1 107 ? -16.480 -12.845 -0.050 1.00 76.25 107 ASN A C 1
ATOM 844 O O . ASN A 1 107 ? -17.288 -13.750 0.153 1.00 76.25 107 ASN A O 1
ATOM 848 N N . TYR A 1 108 ? -15.297 -12.790 0.563 1.00 75.94 108 TYR A N 1
ATOM 849 C CA . TYR A 1 108 ? -14.789 -13.826 1.466 1.00 75.94 108 TYR A CA 1
ATOM 850 C C . TYR A 1 108 ? -14.869 -13.415 2.937 1.00 75.94 108 TYR A C 1
ATOM 852 O O . TYR A 1 108 ? -15.033 -14.271 3.805 1.00 75.94 108 TYR A O 1
ATOM 860 N N . TYR A 1 109 ? -14.795 -12.113 3.220 1.00 76.31 109 TYR A N 1
ATOM 861 C CA . TYR A 1 109 ? -14.815 -11.572 4.575 1.00 76.31 109 TYR A CA 1
ATOM 862 C C . TYR A 1 109 ? -15.924 -10.542 4.738 1.00 76.31 109 TYR A C 1
ATOM 864 O O . TYR A 1 109 ? -16.132 -9.684 3.881 1.00 76.31 109 TYR A O 1
ATOM 872 N N . LYS A 1 110 ? -16.615 -10.591 5.882 1.00 79.50 110 LYS A N 1
ATOM 873 C CA . LYS A 1 110 ? -17.540 -9.526 6.264 1.00 79.50 110 LYS A CA 1
ATOM 874 C C . LYS A 1 110 ? -16.740 -8.274 6.602 1.00 79.50 110 LYS A C 1
ATOM 876 O O . LYS A 1 110 ? -15.955 -8.261 7.544 1.00 79.50 110 LYS A O 1
ATOM 881 N N . THR A 1 111 ? -16.966 -7.223 5.829 1.00 75.81 111 THR A N 1
ATOM 882 C CA . THR A 1 111 ? -16.400 -5.897 6.070 1.00 75.81 111 THR A CA 1
ATOM 883 C C . THR A 1 111 ? -17.477 -4.963 6.602 1.00 75.81 111 THR A C 1
ATOM 885 O O . THR A 1 111 ? -18.634 -5.040 6.180 1.00 75.81 111 THR A O 1
ATOM 888 N N . GLY A 1 112 ? -17.107 -4.044 7.494 1.00 69.81 112 GLY A N 1
ATOM 889 C CA . GLY A 1 112 ? -18.026 -3.019 7.986 1.00 69.81 112 GLY A CA 1
ATOM 890 C C . GLY A 1 112 ? -18.543 -2.147 6.838 1.00 69.81 112 GLY A C 1
ATOM 891 O O . GLY A 1 112 ? -17.770 -1.696 5.991 1.00 69.81 112 GLY A O 1
ATOM 892 N N . SER A 1 113 ? -19.853 -1.887 6.802 1.00 61.84 113 SER A N 1
ATOM 893 C CA . SER A 1 113 ? -20.573 -1.291 5.661 1.00 61.84 113 SER A CA 1
ATOM 894 C C . SER A 1 113 ? -20.288 0.200 5.384 1.00 61.84 113 SER A C 1
ATOM 896 O O . SER A 1 113 ? -21.115 0.881 4.787 1.00 61.84 113 SER A O 1
ATOM 898 N N . GLY A 1 114 ? -19.143 0.736 5.809 1.00 70.69 114 GLY A N 1
ATOM 899 C CA . GLY A 1 114 ? -18.780 2.148 5.637 1.00 70.69 114 GLY A CA 1
ATOM 900 C C . GLY A 1 114 ? -17.290 2.423 5.438 1.00 70.69 114 GLY A C 1
ATOM 901 O O . GLY A 1 114 ? -16.899 3.586 5.386 1.00 70.69 114 GLY A O 1
ATOM 902 N N . PHE A 1 115 ? -16.455 1.385 5.329 1.00 82.69 115 PHE A N 1
ATOM 903 C CA . PHE A 1 115 ? -15.001 1.549 5.286 1.00 82.69 115 PHE A CA 1
ATOM 904 C C . PHE A 1 115 ? -14.318 0.897 4.085 1.00 82.69 115 PHE A C 1
ATOM 906 O O . PHE A 1 115 ? -13.121 0.642 4.142 1.00 82.69 115 PHE A O 1
ATOM 913 N N . VAL A 1 116 ? -15.049 0.648 3.000 1.00 90.12 116 VAL A N 1
ATOM 914 C CA . VAL A 1 116 ? -14.480 0.101 1.762 1.00 90.12 116 VAL A CA 1
ATOM 915 C C . VAL A 1 116 ? -14.464 1.182 0.683 1.00 90.12 116 VAL A C 1
ATOM 917 O O . VAL A 1 116 ? -15.509 1.731 0.333 1.00 90.12 116 VAL A O 1
ATOM 920 N N . TYR A 1 117 ? -13.278 1.475 0.154 1.00 91.88 117 TYR A N 1
ATOM 921 C CA . TYR A 1 117 ? -13.030 2.493 -0.866 1.00 91.88 117 TYR A CA 1
ATOM 922 C C . TYR A 1 117 ? -12.335 1.845 -2.062 1.00 91.88 117 TYR A C 1
ATOM 924 O O . TYR A 1 117 ? -11.138 1.604 -2.007 1.00 91.88 117 TYR A O 1
ATOM 932 N N . ASN A 1 118 ? -13.078 1.562 -3.135 1.00 90.88 118 ASN A N 1
ATOM 933 C CA . ASN A 1 118 ? -12.561 0.872 -4.330 1.00 90.88 118 ASN A CA 1
ATOM 934 C C . ASN A 1 118 ? -12.163 1.837 -5.461 1.00 90.88 118 ASN A C 1
ATOM 936 O O . ASN A 1 118 ? -12.294 1.518 -6.641 1.00 90.88 118 ASN A O 1
ATOM 940 N N . ASP A 1 119 ? -11.781 3.064 -5.118 1.00 92.12 119 ASP A N 1
ATOM 941 C CA . ASP A 1 119 ? -11.346 4.060 -6.092 1.00 92.12 119 ASP A CA 1
ATOM 942 C C . ASP A 1 119 ? -9.989 3.649 -6.685 1.00 92.12 119 ASP A C 1
ATOM 944 O O . ASP A 1 119 ? -9.083 3.290 -5.940 1.00 92.12 119 ASP A O 1
ATOM 948 N N . ALA A 1 120 ? -9.818 3.737 -8.007 1.00 91.69 120 ALA A N 1
ATOM 949 C CA . ALA A 1 120 ? -8.517 3.508 -8.635 1.00 91.69 120 ALA A CA 1
ATOM 950 C C . ALA A 1 120 ? -7.511 4.578 -8.187 1.00 91.69 120 ALA A C 1
ATOM 952 O O . ALA A 1 120 ? -7.845 5.763 -8.163 1.00 91.69 120 ALA A O 1
ATOM 953 N N . ILE A 1 121 ? -6.275 4.177 -7.872 1.00 92.75 121 ILE A N 1
ATOM 954 C CA . ILE A 1 121 ? -5.253 5.122 -7.400 1.00 92.75 121 ILE A CA 1
ATOM 955 C C . ILE A 1 121 ? -4.744 6.044 -8.511 1.00 92.75 121 ILE A C 1
ATOM 957 O O . ILE A 1 121 ? -4.527 7.235 -8.291 1.00 92.75 121 ILE A O 1
ATOM 961 N N . VAL A 1 122 ? -4.622 5.514 -9.731 1.00 91.38 122 VAL A N 1
ATOM 962 C CA . VAL A 1 122 ? -4.195 6.283 -10.901 1.00 91.38 122 VAL A CA 1
ATOM 963 C C . VAL A 1 122 ? -5.294 7.275 -11.276 1.00 91.38 122 VAL A C 1
ATOM 965 O O . VAL A 1 122 ? -6.390 6.887 -11.678 1.00 91.38 122 VAL A O 1
ATOM 968 N N . GLY A 1 123 ? -4.985 8.567 -11.170 1.00 85.44 123 GLY A N 1
ATOM 969 C CA . GLY A 1 123 ? -5.923 9.643 -11.497 1.00 85.44 123 GLY A CA 1
ATOM 970 C C . GLY A 1 123 ? -6.949 9.946 -10.401 1.00 85.44 123 GLY A C 1
ATOM 971 O O . GLY A 1 123 ? -7.892 10.699 -10.654 1.00 85.44 123 GLY A O 1
ATOM 972 N N . MET A 1 124 ? -6.781 9.404 -9.189 1.00 91.81 124 MET A N 1
ATOM 973 C CA . MET A 1 124 ? -7.591 9.819 -8.046 1.00 91.81 124 MET A CA 1
ATOM 974 C C . MET A 1 124 ? -7.335 11.299 -7.749 1.00 91.81 124 MET A C 1
ATOM 976 O O . MET A 1 124 ? -6.200 11.718 -7.562 1.00 91.81 124 MET A O 1
ATOM 980 N N . ALA A 1 125 ? -8.394 12.106 -7.687 1.00 91.12 125 ALA A N 1
ATOM 981 C CA . ALA A 1 125 ? -8.251 13.514 -7.337 1.00 91.12 125 ALA A CA 1
ATOM 982 C C . ALA A 1 125 ? -7.862 13.681 -5.858 1.00 91.12 125 ALA A C 1
ATOM 984 O O . ALA A 1 125 ? -8.442 13.032 -4.984 1.00 91.12 125 ALA A O 1
ATOM 985 N N . GLU A 1 126 ? -6.995 14.645 -5.552 1.00 88.31 126 GLU A N 1
ATOM 986 C CA . GLU A 1 126 ? -6.612 14.998 -4.176 1.00 88.31 126 GLU A CA 1
ATOM 987 C C . GLU A 1 126 ? -7.838 15.243 -3.270 1.00 88.31 126 GLU A C 1
ATOM 989 O O . GLU A 1 126 ? -7.903 14.818 -2.114 1.00 88.31 126 GLU A O 1
ATOM 994 N N . SER A 1 127 ? -8.878 15.899 -3.797 1.00 90.62 127 SER A N 1
ATOM 995 C CA . SER A 1 127 ? -10.123 16.150 -3.059 1.00 90.62 127 SER A CA 1
ATOM 996 C C . SER A 1 127 ? -10.808 14.854 -2.606 1.00 90.62 127 SER A C 1
ATOM 998 O O . SER A 1 127 ? -11.383 14.810 -1.508 1.00 90.62 127 SER A O 1
ATOM 1000 N N . ARG A 1 128 ? -10.701 13.788 -3.410 1.00 94.06 128 ARG A N 1
ATOM 1001 C CA . ARG A 1 128 ? -11.190 12.447 -3.088 1.00 94.06 128 ARG A CA 1
ATOM 1002 C C . ARG A 1 128 ? -10.320 11.795 -2.016 1.00 94.06 128 ARG A C 1
ATOM 1004 O O . ARG A 1 128 ? -10.885 11.361 -1.014 1.00 94.06 128 ARG A O 1
ATOM 1011 N N . MET A 1 129 ? -8.992 11.827 -2.139 1.00 91.81 129 MET A N 1
ATOM 1012 C CA . MET A 1 129 ? -8.066 11.310 -1.112 1.00 91.81 129 MET A CA 1
ATOM 1013 C C . MET A 1 129 ? -8.289 11.976 0.255 1.00 91.81 129 MET A C 1
ATOM 1015 O O . MET A 1 129 ? -8.423 11.308 1.288 1.00 91.81 129 MET A O 1
ATOM 1019 N N . ARG A 1 130 ? -8.447 13.306 0.268 1.00 90.94 130 ARG A N 1
ATOM 1020 C CA . ARG A 1 130 ? -8.786 14.068 1.479 1.00 90.94 130 ARG A CA 1
ATOM 1021 C C . ARG A 1 130 ? -10.166 13.717 2.022 1.00 90.94 130 ARG A C 1
ATOM 1023 O O . ARG A 1 130 ? -10.386 13.777 3.232 1.00 90.94 130 ARG A O 1
ATOM 1030 N N . SER A 1 131 ? -11.128 13.404 1.155 1.00 93.06 131 SER A N 1
ATOM 1031 C CA . SER A 1 131 ? -12.458 12.952 1.574 1.00 93.06 131 SER A CA 1
ATOM 1032 C C . SER A 1 131 ? -12.401 11.586 2.259 1.00 93.06 131 SER A C 1
ATOM 1034 O O . SER A 1 131 ? -13.021 11.427 3.310 1.00 93.06 131 SER A O 1
ATOM 1036 N N . ILE A 1 132 ? -11.649 10.632 1.700 1.00 93.69 132 ILE A N 1
ATOM 1037 C CA . ILE A 1 132 ? -11.420 9.305 2.293 1.00 93.69 132 ILE A CA 1
ATOM 1038 C C . ILE A 1 132 ? -10.789 9.474 3.677 1.00 93.69 132 ILE A C 1
ATOM 1040 O O . ILE A 1 132 ? -11.356 9.038 4.676 1.00 93.69 132 ILE A O 1
ATOM 1044 N N . SER A 1 133 ? -9.692 10.227 3.759 1.00 91.94 133 SER A N 1
ATOM 1045 C CA . SER A 1 133 ? -8.967 10.467 5.014 1.00 91.94 133 SER A CA 1
ATOM 1046 C C . SER A 1 133 ? -9.849 11.107 6.096 1.00 91.94 133 SER A C 1
ATOM 1048 O O . SER A 1 133 ? -9.829 10.690 7.253 1.00 91.94 133 SER A O 1
ATOM 1050 N N . ARG A 1 134 ? -10.697 12.080 5.729 1.00 91.00 134 ARG A N 1
ATOM 1051 C CA . ARG A 1 134 ? -11.665 12.696 6.656 1.00 91.00 134 ARG A CA 1
ATOM 1052 C C . ARG A 1 134 ? -12.738 11.719 7.130 1.00 91.00 134 ARG A C 1
ATOM 1054 O O . ARG A 1 134 ? -13.109 11.767 8.303 1.00 91.00 134 ARG A O 1
ATOM 1061 N N . SER A 1 135 ? -13.246 10.871 6.237 1.00 91.50 135 SER A N 1
ATOM 1062 C CA . SER A 1 135 ? -14.255 9.870 6.586 1.00 91.50 135 SER A CA 1
ATOM 1063 C C . SER A 1 135 ? -13.685 8.824 7.544 1.00 91.50 135 SER A C 1
ATOM 1065 O O . SER A 1 135 ? -14.286 8.557 8.584 1.00 91.50 135 SER A O 1
ATOM 1067 N N . LEU A 1 136 ? -12.477 8.327 7.265 1.00 92.19 136 LEU A N 1
ATOM 1068 C CA . LEU A 1 136 ? -11.779 7.377 8.128 1.00 92.19 136 LEU A CA 1
ATOM 1069 C C . LEU A 1 136 ? -11.460 7.969 9.502 1.00 92.19 136 LEU A C 1
ATOM 1071 O O . LEU A 1 136 ? -11.724 7.324 10.511 1.00 92.19 136 LEU A O 1
ATOM 1075 N N . ARG A 1 137 ? -11.010 9.226 9.571 1.00 90.56 137 ARG A N 1
ATOM 1076 C CA . ARG A 1 137 ? -10.810 9.922 10.850 1.00 90.56 137 ARG A CA 1
ATOM 1077 C C . ARG A 1 137 ? -12.095 9.976 11.685 1.00 90.56 137 ARG A C 1
ATOM 1079 O O . ARG A 1 137 ? -12.054 9.751 12.889 1.00 90.56 137 ARG A O 1
ATOM 1086 N N . GLY A 1 138 ? -13.236 10.263 11.054 1.00 87.25 138 GLY A N 1
ATOM 1087 C CA . GLY A 1 138 ? -14.537 10.298 11.730 1.00 87.25 138 GLY A CA 1
ATOM 1088 C C . GLY A 1 138 ? -15.020 8.922 12.195 1.00 87.25 138 GLY A C 1
ATOM 1089 O O . GLY A 1 138 ? -15.626 8.815 13.257 1.00 87.25 138 GLY A O 1
ATOM 1090 N N . GLY A 1 139 ? -14.731 7.876 11.422 1.00 86.94 139 GLY A N 1
ATOM 1091 C CA . GLY A 1 139 ? -15.119 6.507 11.748 1.00 86.94 139 GLY A CA 1
ATOM 1092 C C . GLY A 1 139 ? -14.159 5.763 12.679 1.00 86.94 139 GLY A C 1
ATOM 1093 O O . GLY A 1 139 ? -14.565 4.771 13.274 1.00 86.94 139 GLY A O 1
ATOM 1094 N N . SER A 1 140 ? -12.922 6.251 12.833 1.00 88.88 140 SER A N 1
ATOM 1095 C CA . SER A 1 140 ? -11.891 5.691 13.721 1.00 88.88 140 SER A CA 1
ATOM 1096 C C . SER A 1 140 ? -11.722 4.168 13.571 1.00 88.88 140 SER A C 1
ATOM 1098 O O . SER A 1 140 ? -11.909 3.434 14.546 1.00 88.88 140 SER A O 1
ATOM 1100 N N . PRO A 1 141 ? -11.392 3.666 12.362 1.00 92.12 141 PRO A N 1
ATOM 1101 C CA . PRO A 1 141 ? -11.183 2.239 12.156 1.00 92.12 141 PRO A CA 1
ATOM 1102 C C . PRO A 1 141 ? -10.012 1.741 13.008 1.00 92.12 141 PRO A C 1
ATOM 1104 O O . PRO A 1 141 ? -9.051 2.469 13.274 1.00 92.12 141 PRO A O 1
ATOM 1107 N N . GLN A 1 142 ? -10.071 0.471 13.399 1.00 92.00 142 GLN A N 1
ATOM 1108 C CA . GLN A 1 142 ? -9.014 -0.168 14.181 1.00 92.00 142 GLN A CA 1
ATOM 1109 C C . GLN A 1 142 ? -7.705 -0.302 13.385 1.00 92.00 142 GLN A C 1
ATOM 1111 O O . GLN A 1 142 ? -6.624 -0.234 13.967 1.00 92.00 142 GLN A O 1
ATOM 1116 N N . ALA A 1 143 ? -7.804 -0.485 12.067 1.00 93.06 143 ALA A N 1
ATOM 1117 C CA . ALA A 1 143 ? -6.687 -0.531 11.131 1.00 93.06 143 ALA A CA 1
ATOM 1118 C C . ALA A 1 143 ? -7.147 -0.105 9.733 1.00 93.06 143 ALA A C 1
ATOM 1120 O O . ALA A 1 143 ? -8.326 -0.247 9.401 1.00 93.06 143 ALA A O 1
ATOM 1121 N N . VAL A 1 144 ? -6.216 0.385 8.917 1.00 94.88 144 VAL A N 1
ATOM 1122 C CA . VAL A 1 144 ? -6.437 0.673 7.494 1.00 94.88 144 VAL A CA 1
ATOM 1123 C C . VAL A 1 144 ? -5.589 -0.284 6.673 1.00 94.88 144 VAL A C 1
ATOM 1125 O O . VAL A 1 144 ? -4.381 -0.345 6.866 1.00 94.88 144 VAL A O 1
ATOM 1128 N N . TYR A 1 145 ? -6.214 -1.000 5.752 1.00 94.44 145 TYR A N 1
ATOM 1129 C CA . TYR A 1 145 ? -5.569 -1.858 4.774 1.00 94.44 145 TYR A CA 1
ATOM 1130 C C . TYR A 1 145 ? -5.629 -1.186 3.408 1.00 94.44 145 TYR A C 1
ATOM 1132 O O . TYR A 1 145 ? -6.699 -0.777 2.956 1.00 94.44 145 TYR A O 1
ATOM 1140 N N . ILE A 1 146 ? -4.478 -1.065 2.761 1.00 95.88 146 ILE A N 1
ATOM 1141 C CA . ILE A 1 146 ? -4.330 -0.536 1.412 1.00 95.88 146 ILE A CA 1
ATOM 1142 C C . ILE A 1 146 ? -3.841 -1.673 0.528 1.00 95.88 146 ILE A C 1
ATOM 1144 O O . ILE A 1 146 ? -2.813 -2.285 0.816 1.00 95.88 146 ILE A O 1
ATOM 1148 N N . TRP A 1 147 ? -4.576 -1.950 -0.541 1.00 94.81 147 TRP A N 1
ATOM 1149 C CA . TRP A 1 147 ? -4.218 -2.979 -1.503 1.00 94.81 147 TRP A CA 1
ATOM 1150 C C . TRP A 1 147 ? -4.568 -2.513 -2.902 1.00 94.81 147 TRP A C 1
ATOM 1152 O O . TRP A 1 147 ? -5.739 -2.359 -3.235 1.00 94.81 147 TRP A O 1
ATOM 1162 N N . TYR A 1 148 ? -3.540 -2.295 -3.710 1.00 94.19 148 TYR A N 1
ATOM 1163 C CA . TYR A 1 148 ? -3.678 -2.007 -5.128 1.00 94.19 148 TYR A CA 1
ATOM 1164 C C . TYR A 1 148 ? -2.864 -3.024 -5.905 1.00 94.19 148 TYR A C 1
ATOM 1166 O O . TYR A 1 148 ? -1.692 -3.260 -5.591 1.00 94.19 148 TYR A O 1
ATOM 1174 N N . GLN A 1 149 ? -3.475 -3.591 -6.939 1.00 92.56 149 GLN A N 1
ATOM 1175 C CA . GLN A 1 149 ? -2.726 -4.333 -7.942 1.00 92.56 149 GLN A CA 1
ATOM 1176 C C . GLN A 1 149 ? -1.754 -3.405 -8.671 1.00 92.56 149 GLN A C 1
ATOM 1178 O O . GLN A 1 149 ? -1.900 -2.180 -8.641 1.00 92.56 149 GLN A O 1
ATOM 1183 N N . CYS A 1 150 ? -0.747 -3.992 -9.322 1.00 92.00 150 CYS A N 1
ATOM 1184 C CA . CYS A 1 150 ? 0.248 -3.221 -10.059 1.00 92.00 150 CYS A CA 1
ATOM 1185 C C . CYS A 1 150 ? -0.447 -2.335 -11.115 1.00 92.00 150 CYS A C 1
ATOM 1187 O O . CYS A 1 150 ? -1.090 -2.864 -12.029 1.00 92.00 150 CYS A O 1
ATOM 1189 N N . PRO A 1 151 ? -0.352 -0.997 -11.004 1.00 91.19 151 PRO A N 1
ATOM 1190 C CA . PRO A 1 151 ? -1.011 -0.095 -11.935 1.00 91.19 151 PRO A CA 1
ATOM 1191 C C . PRO A 1 151 ? -0.338 -0.151 -13.311 1.00 91.19 151 PRO A C 1
ATOM 1193 O O . PRO A 1 151 ? 0.857 -0.415 -13.438 1.00 91.19 151 PRO A O 1
ATOM 1196 N N . SER A 1 152 ? -1.100 0.156 -14.363 1.00 89.44 152 SER A N 1
ATOM 1197 C CA . SER A 1 152 ? -0.560 0.238 -15.729 1.00 89.44 152 SER A CA 1
ATOM 1198 C C . SER A 1 152 ? 0.469 1.362 -15.899 1.00 89.44 152 SER A C 1
ATOM 1200 O O . SER A 1 152 ? 1.340 1.277 -16.757 1.00 89.44 152 SER A O 1
ATOM 1202 N N . ASP A 1 153 ? 0.339 2.422 -15.101 1.00 88.44 153 ASP A N 1
ATOM 1203 C CA . ASP A 1 153 ? 1.238 3.574 -15.043 1.00 88.44 153 ASP A CA 1
ATOM 1204 C C . ASP A 1 153 ? 1.832 3.622 -13.628 1.00 88.44 153 ASP A C 1
ATOM 1206 O O . ASP A 1 153 ? 1.148 4.030 -12.682 1.00 88.44 153 ASP A O 1
ATOM 1210 N N . LEU A 1 154 ? 3.060 3.108 -13.469 1.00 86.75 154 LEU A N 1
ATOM 121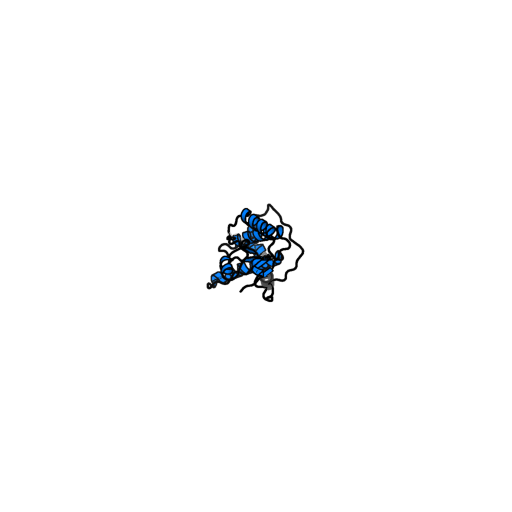1 C CA . LEU A 1 154 ? 3.685 2.978 -12.149 1.00 86.75 154 LEU A CA 1
ATOM 1212 C C . LEU A 1 154 ? 3.941 4.335 -11.514 1.00 86.75 154 LEU A C 1
ATOM 1214 O O . LEU A 1 154 ? 3.648 4.493 -10.336 1.00 86.75 154 LEU A O 1
ATOM 1218 N N . GLU A 1 155 ? 4.446 5.302 -12.279 1.00 82.12 155 GLU A N 1
ATOM 1219 C CA . GLU A 1 155 ? 4.773 6.632 -11.766 1.00 82.12 155 GLU A CA 1
ATOM 1220 C C . GLU A 1 155 ? 3.528 7.304 -11.190 1.00 82.12 155 GLU A C 1
ATOM 1222 O O . GLU A 1 155 ? 3.522 7.709 -10.028 1.00 82.12 155 GLU A O 1
ATOM 1227 N N . LYS A 1 156 ? 2.423 7.344 -11.949 1.00 84.38 156 LYS A N 1
ATOM 1228 C CA . LYS A 1 156 ? 1.175 7.945 -11.453 1.00 84.38 156 LYS A CA 1
ATOM 1229 C C . LYS A 1 156 ? 0.543 7.153 -10.319 1.00 84.38 156 LYS A C 1
ATOM 1231 O O . LYS A 1 156 ? -0.078 7.746 -9.437 1.00 84.38 156 LYS A O 1
ATOM 1236 N N . GLY A 1 157 ? 0.642 5.827 -10.351 1.00 87.50 157 GLY A N 1
ATOM 1237 C CA . GLY A 1 157 ? 0.103 4.989 -9.285 1.00 87.50 157 GLY A CA 1
ATOM 1238 C C . GLY A 1 157 ? 0.853 5.185 -7.972 1.00 87.50 157 GLY A C 1
ATOM 1239 O O . GLY A 1 157 ? 0.238 5.342 -6.919 1.00 87.50 157 GLY A O 1
ATOM 1240 N N . ALA A 1 158 ? 2.176 5.255 -8.057 1.00 85.62 158 ALA A N 1
ATOM 1241 C CA . ALA A 1 158 ? 3.066 5.513 -6.944 1.00 85.62 158 ALA A CA 1
ATOM 1242 C C . ALA A 1 158 ? 2.858 6.920 -6.370 1.00 85.62 158 ALA A C 1
ATOM 1244 O O . ALA A 1 158 ? 2.660 7.064 -5.167 1.00 85.62 158 ALA A O 1
ATOM 1245 N N . ALA A 1 159 ? 2.775 7.931 -7.235 1.00 83.56 159 ALA A N 1
ATOM 1246 C CA . ALA A 1 159 ? 2.430 9.303 -6.878 1.00 83.56 159 ALA A CA 1
ATOM 1247 C C . ALA A 1 159 ? 1.130 9.407 -6.085 1.00 83.56 159 ALA A C 1
ATOM 1249 O O . ALA A 1 159 ? 1.107 9.912 -4.961 1.00 83.56 159 ALA A O 1
ATOM 1250 N N . GLY A 1 160 ? 0.048 8.873 -6.660 1.00 87.88 160 GLY A N 1
ATOM 1251 C CA . GLY A 1 160 ? -1.264 8.917 -6.033 1.00 87.88 160 GLY A CA 1
ATOM 1252 C C . GLY A 1 160 ? -1.284 8.161 -4.708 1.00 87.88 160 GLY A C 1
ATOM 1253 O O . GLY A 1 160 ? -1.921 8.604 -3.753 1.00 87.88 160 GLY A O 1
ATOM 1254 N N . LEU A 1 161 ? -0.557 7.042 -4.613 1.00 93.12 161 LEU A N 1
ATOM 1255 C CA . LEU A 1 161 ? -0.443 6.288 -3.370 1.00 93.12 161 LEU A CA 1
ATOM 1256 C C . LEU A 1 161 ? 0.338 7.057 -2.302 1.00 93.12 161 LEU A C 1
ATOM 1258 O O . LEU A 1 161 ? -0.106 7.101 -1.157 1.00 93.12 161 LEU A O 1
ATOM 1262 N N . GLY A 1 162 ? 1.455 7.686 -2.668 1.00 88.94 162 GLY A N 1
ATOM 1263 C CA . GLY A 1 162 ? 2.241 8.524 -1.766 1.00 88.94 162 GLY A CA 1
ATOM 1264 C C . GLY A 1 162 ? 1.409 9.671 -1.194 1.00 88.94 162 GLY A C 1
ATOM 1265 O O . GLY A 1 162 ? 1.380 9.868 0.022 1.00 88.94 162 GLY A O 1
ATOM 1266 N N . GLU A 1 163 ? 0.654 10.367 -2.046 1.00 88.31 163 GLU A N 1
ATOM 1267 C CA . GLU A 1 163 ? -0.243 11.452 -1.641 1.00 88.31 1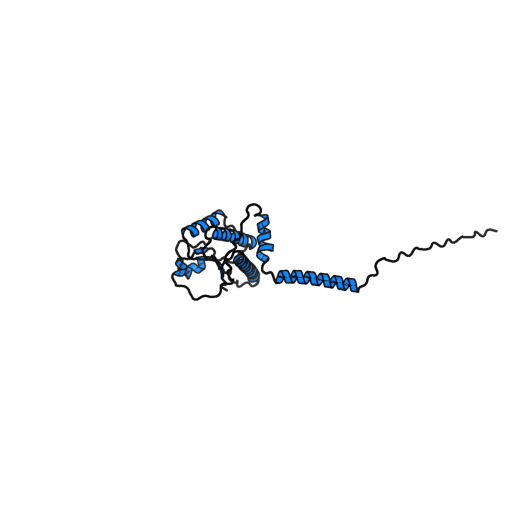63 GLU A CA 1
ATOM 1268 C C . GLU A 1 163 ? -1.383 10.957 -0.735 1.00 88.31 163 GLU A C 1
ATOM 1270 O O . GLU A 1 163 ? -1.671 11.550 0.311 1.00 88.31 163 GLU A O 1
ATOM 1275 N N . LEU A 1 164 ? -2.020 9.838 -1.091 1.00 93.75 164 LEU A N 1
ATOM 1276 C CA . LEU A 1 164 ? -3.047 9.208 -0.264 1.00 93.75 164 LEU A CA 1
ATOM 1277 C C . LEU A 1 164 ? -2.485 8.852 1.116 1.00 93.75 164 LEU A C 1
ATOM 1279 O O . LEU A 1 164 ? -3.089 9.186 2.132 1.00 93.75 164 LEU A O 1
ATOM 1283 N N . VAL A 1 165 ? -1.328 8.198 1.164 1.00 93.19 165 VAL A N 1
ATOM 1284 C CA . VAL A 1 165 ? -0.672 7.784 2.405 1.00 93.19 165 VAL A CA 1
ATOM 1285 C C . VAL A 1 165 ? -0.300 8.988 3.266 1.00 93.19 165 VAL A C 1
ATOM 1287 O O . VAL A 1 165 ? -0.592 8.973 4.461 1.00 93.19 165 VAL A O 1
ATOM 1290 N N . ASN A 1 166 ? 0.275 10.044 2.686 1.00 89.00 166 ASN A N 1
ATOM 1291 C CA . ASN A 1 166 ? 0.593 11.275 3.413 1.00 89.00 166 ASN A CA 1
ATOM 1292 C C . ASN A 1 166 ? -0.675 11.872 4.047 1.00 89.00 166 ASN A C 1
ATOM 1294 O O . ASN A 1 166 ? -0.711 12.127 5.253 1.00 89.00 166 ASN A O 1
ATOM 1298 N N . ASN A 1 167 ? -1.763 11.967 3.274 1.00 88.38 167 ASN A N 1
ATOM 1299 C CA . ASN A 1 167 ? -3.061 12.406 3.784 1.00 88.38 167 ASN A CA 1
ATOM 1300 C C . ASN A 1 167 ? -3.573 11.514 4.933 1.00 88.38 167 ASN A C 1
ATOM 1302 O O . ASN A 1 167 ? -4.093 12.022 5.926 1.00 88.38 167 ASN A O 1
ATOM 1306 N N . LEU A 1 168 ? -3.433 10.189 4.839 1.00 92.62 168 LEU A N 1
ATOM 1307 C CA . LEU A 1 168 ? -3.865 9.271 5.900 1.00 92.62 168 LEU A CA 1
ATOM 1308 C C . LEU A 1 168 ? -3.033 9.447 7.177 1.00 92.62 168 LEU A C 1
ATOM 1310 O O . LEU A 1 168 ? -3.603 9.509 8.267 1.00 92.62 168 LEU A O 1
ATOM 1314 N N . ILE A 1 169 ? -1.710 9.566 7.052 1.00 89.06 169 ILE A N 1
ATOM 1315 C CA . ILE A 1 169 ? -0.785 9.764 8.177 1.00 89.06 169 ILE A CA 1
ATOM 1316 C C . ILE A 1 169 ? -1.102 11.066 8.919 1.00 89.06 169 ILE A C 1
ATOM 1318 O O . ILE A 1 169 ? -1.149 11.062 10.153 1.00 89.06 16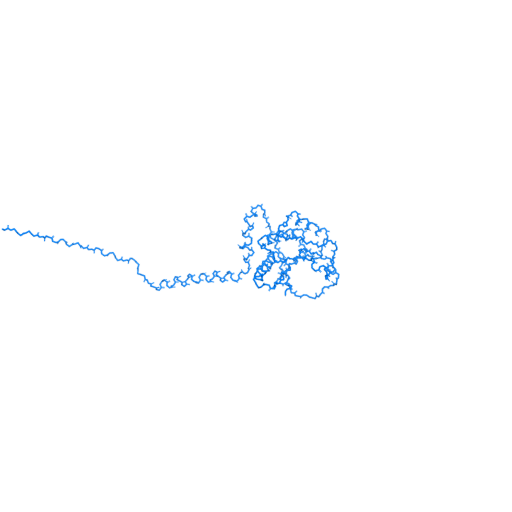9 ILE A O 1
ATOM 1322 N N . ASP A 1 170 ? -1.362 12.147 8.183 1.00 86.62 170 ASP A N 1
ATOM 1323 C CA . ASP A 1 170 ? -1.680 13.461 8.747 1.00 86.62 170 ASP A CA 1
ATOM 1324 C C . ASP A 1 170 ? -3.014 13.465 9.496 1.00 86.62 170 ASP A C 1
ATOM 1326 O O . ASP A 1 170 ? -3.173 14.129 10.522 1.00 86.62 170 ASP A O 1
ATOM 1330 N N . GLN A 1 171 ? -3.996 12.718 8.989 1.00 84.56 171 GLN A N 1
ATOM 1331 C CA . GLN A 1 171 ? -5.348 12.704 9.544 1.00 84.56 171 GLN A CA 1
ATOM 1332 C C . GLN A 1 171 ? -5.553 11.639 10.628 1.00 84.56 171 GLN A C 1
ATOM 1334 O O . GLN A 1 171 ? -6.481 11.769 11.430 1.00 84.56 171 GLN A O 1
ATOM 1339 N N . MET A 1 172 ? -4.723 10.591 10.662 1.00 85.19 172 MET A N 1
ATOM 1340 C CA . MET A 1 172 ? -4.899 9.409 11.516 1.00 85.19 172 MET A CA 1
ATOM 1341 C C . MET A 1 172 ? -3.569 8.915 12.090 1.00 85.19 172 MET A C 1
ATOM 1343 O O . MET A 1 172 ? -3.167 7.767 11.907 1.00 85.19 172 MET A O 1
ATOM 1347 N N . ALA A 1 173 ? -2.881 9.781 12.833 1.00 78.50 173 ALA A N 1
ATOM 1348 C CA . ALA A 1 173 ? -1.512 9.521 13.271 1.00 78.50 173 ALA A CA 1
ATOM 1349 C C . ALA A 1 173 ? -1.314 8.215 14.079 1.00 78.50 173 ALA A C 1
ATOM 1351 O O . ALA A 1 173 ? -0.220 7.641 14.059 1.00 78.50 173 ALA A O 1
ATOM 1352 N N . THR A 1 174 ? -2.332 7.741 14.800 1.00 83.88 174 THR A N 1
ATOM 1353 C CA . THR A 1 174 ? -2.244 6.565 15.682 1.00 83.88 174 THR A CA 1
ATOM 1354 C C . THR A 1 174 ? -2.744 5.268 15.050 1.00 83.88 174 THR A C 1
ATOM 1356 O O . THR A 1 174 ? -2.400 4.193 15.544 1.00 83.88 174 THR A O 1
ATOM 1359 N N . THR A 1 175 ? -3.531 5.343 13.977 1.00 91.38 175 THR A N 1
ATOM 1360 C CA . THR A 1 175 ? -4.135 4.163 13.353 1.00 91.38 175 THR A CA 1
ATOM 1361 C C . THR A 1 175 ? -3.070 3.388 12.572 1.00 91.38 175 THR A C 1
ATOM 1363 O O . THR A 1 175 ? -2.330 3.987 11.791 1.00 91.38 175 THR A O 1
ATOM 1366 N N . PRO A 1 176 ? -2.940 2.064 12.766 1.00 93.56 176 PRO A N 1
ATOM 1367 C CA . PRO A 1 176 ? -2.024 1.260 11.971 1.00 93.56 176 PRO A CA 1
ATOM 1368 C C . PRO A 1 176 ? -2.496 1.204 10.512 1.00 93.56 176 PRO A C 1
ATOM 1370 O O . PRO A 1 176 ? -3.663 0.918 10.238 1.00 93.56 176 PRO A O 1
ATOM 1373 N N . ILE A 1 177 ? -1.572 1.483 9.592 1.00 95.94 177 ILE A N 1
ATOM 1374 C CA . ILE A 1 177 ? -1.786 1.417 8.146 1.00 95.94 177 ILE A CA 1
ATOM 1375 C C . ILE A 1 177 ? -0.957 0.252 7.612 1.00 95.94 177 ILE A C 1
ATOM 1377 O O . ILE A 1 177 ? 0.262 0.225 7.799 1.00 95.94 177 ILE A O 1
ATOM 1381 N N . TYR A 1 178 ? -1.637 -0.694 6.977 1.00 95.50 178 TYR A N 1
ATOM 1382 C CA . TYR A 1 178 ? -1.078 -1.876 6.345 1.00 95.50 178 TYR A CA 1
ATOM 1383 C C . TYR A 1 178 ? -1.121 -1.712 4.829 1.00 95.50 178 TYR A C 1
ATOM 1385 O O . TYR A 1 178 ? -2.173 -1.402 4.274 1.00 95.50 178 TYR A O 1
ATOM 1393 N N . VAL A 1 179 ? 0.008 -1.932 4.167 1.00 96.38 179 VAL A N 1
ATOM 1394 C CA . VAL A 1 179 ? 0.149 -1.925 2.710 1.00 96.38 179 VAL A CA 1
ATOM 1395 C C . VAL A 1 179 ? 0.411 -3.359 2.271 1.00 96.38 179 VAL A C 1
ATOM 1397 O O . VAL A 1 179 ? 1.358 -3.980 2.748 1.00 96.38 179 VAL A O 1
ATOM 1400 N N . LEU A 1 180 ? -0.461 -3.900 1.425 1.00 95.44 180 LEU A N 1
ATOM 1401 C CA . LEU A 1 180 ? -0.403 -5.290 0.970 1.00 95.44 180 LEU A CA 1
ATOM 1402 C C . LEU A 1 180 ? 0.319 -5.392 -0.372 1.00 95.44 180 LEU A C 1
ATOM 1404 O O . LEU A 1 180 ? 0.165 -4.509 -1.218 1.00 95.44 180 LEU A O 1
ATOM 1408 N N . THR A 1 181 ? 1.034 -6.497 -0.587 1.00 94.69 181 THR A N 1
ATOM 1409 C CA . THR A 1 181 ? 1.657 -6.792 -1.881 1.00 94.69 181 THR A CA 1
ATOM 1410 C C . THR A 1 181 ? 0.630 -6.994 -2.990 1.00 94.69 181 THR A C 1
ATOM 1412 O O . THR A 1 181 ? -0.451 -7.557 -2.793 1.00 94.69 181 THR A O 1
ATOM 1415 N N . ALA A 1 182 ? 0.969 -6.524 -4.190 1.00 93.88 182 ALA A N 1
ATOM 1416 C CA . ALA A 1 182 ? 0.285 -6.931 -5.404 1.00 93.88 182 ALA A CA 1
ATOM 1417 C C . ALA A 1 182 ? 0.599 -8.402 -5.689 1.00 93.88 182 ALA A C 1
ATOM 1419 O O . ALA A 1 182 ? 1.717 -8.878 -5.452 1.00 93.88 182 ALA A O 1
ATOM 1420 N N . THR A 1 183 ? -0.401 -9.114 -6.196 1.00 92.44 183 THR A N 1
ATOM 1421 C CA . THR A 1 183 ? -0.297 -10.549 -6.464 1.00 92.44 183 THR A CA 1
ATOM 1422 C C . THR A 1 183 ? 0.380 -10.799 -7.805 1.00 92.44 183 THR A C 1
ATOM 1424 O O . THR A 1 183 ? 0.146 -10.021 -8.733 1.00 92.44 183 THR A O 1
ATOM 1427 N N . PRO A 1 184 ? 1.162 -11.881 -7.957 1.00 92.62 184 PRO A N 1
ATOM 1428 C CA . PRO A 1 184 ? 1.783 -12.217 -9.229 1.00 92.62 184 PRO A CA 1
ATOM 1429 C C . PRO A 1 184 ? 0.733 -12.494 -10.310 1.00 92.62 184 PRO A C 1
ATOM 1431 O O . PRO A 1 184 ? -0.369 -12.981 -10.045 1.00 92.62 184 PRO A O 1
ATOM 1434 N N . SER A 1 185 ? 1.117 -12.214 -11.548 1.00 92.00 185 SER A N 1
ATOM 1435 C CA . SER A 1 185 ? 0.390 -12.573 -12.758 1.00 92.00 185 SER A CA 1
ATOM 1436 C C . SER A 1 185 ? 0.871 -13.918 -13.310 1.00 92.00 185 SER A C 1
ATOM 1438 O O . SER A 1 185 ? 1.957 -14.415 -12.994 1.00 92.00 185 SER A O 1
ATOM 1440 N N . ALA A 1 186 ? 0.058 -14.511 -14.184 1.00 93.12 186 ALA A N 1
ATOM 1441 C CA . ALA A 1 186 ? 0.461 -15.668 -14.977 1.00 93.12 186 ALA A CA 1
ATOM 1442 C C . ALA A 1 186 ? 1.514 -15.309 -16.045 1.00 93.12 186 ALA A C 1
ATOM 1444 O O . ALA A 1 186 ? 2.196 -16.205 -16.542 1.00 93.12 186 ALA A O 1
ATOM 1445 N N . ASP A 1 187 ? 1.637 -14.026 -16.399 1.00 91.56 187 ASP A N 1
ATOM 1446 C CA . ASP A 1 187 ? 2.607 -13.520 -17.369 1.00 91.56 187 ASP A CA 1
ATOM 1447 C C . ASP A 1 187 ? 3.952 -13.169 -16.689 1.00 91.56 187 ASP A C 1
ATOM 1449 O O . ASP A 1 187 ? 3.999 -12.270 -15.842 1.00 91.56 187 ASP A O 1
ATOM 1453 N N . PRO A 1 188 ? 5.066 -13.844 -17.044 1.00 87.56 188 PRO A N 1
ATOM 1454 C CA . PRO A 1 188 ? 6.385 -13.542 -16.494 1.00 87.56 188 PRO A CA 1
ATOM 1455 C C . PRO A 1 188 ? 6.875 -12.114 -16.765 1.00 87.56 188 PRO A C 1
ATOM 1457 O O . PRO A 1 188 ? 7.589 -11.564 -15.928 1.00 87.56 188 PRO A O 1
ATOM 1460 N N . GLU A 1 189 ? 6.517 -11.509 -17.902 1.00 85.25 189 GLU A N 1
ATOM 1461 C CA . GLU A 1 189 ? 6.932 -10.133 -18.217 1.00 85.25 189 GLU A CA 1
ATOM 1462 C C . GLU A 1 189 ? 6.206 -9.125 -17.316 1.00 85.25 189 GLU A C 1
ATOM 1464 O O . GLU A 1 189 ? 6.790 -8.149 -16.843 1.00 85.25 189 GLU A O 1
ATOM 1469 N N . GLU A 1 190 ? 4.940 -9.400 -17.004 1.00 88.88 190 GLU A N 1
ATOM 1470 C CA . GLU A 1 190 ? 4.160 -8.615 -16.054 1.00 88.88 190 GLU A CA 1
ATOM 1471 C C . GLU A 1 190 ? 4.686 -8.746 -14.618 1.00 88.88 190 GLU A C 1
ATOM 1473 O O . GLU A 1 190 ? 4.692 -7.761 -13.876 1.00 88.88 190 GLU A O 1
ATOM 1478 N N . ASN A 1 191 ? 5.204 -9.919 -14.244 1.00 90.19 191 ASN A N 1
ATOM 1479 C CA . ASN A 1 191 ? 5.772 -10.145 -12.915 1.00 90.19 191 ASN A CA 1
ATOM 1480 C C . ASN A 1 191 ? 6.981 -9.258 -12.623 1.00 90.19 191 ASN A C 1
ATOM 1482 O O . ASN A 1 191 ? 7.091 -8.757 -11.510 1.00 90.19 191 ASN A O 1
ATOM 1486 N N . GLN A 1 192 ? 7.818 -8.949 -13.618 1.00 88.94 192 GLN A N 1
ATOM 1487 C CA . GLN A 1 192 ? 8.913 -7.996 -13.418 1.00 88.94 192 GLN A CA 1
ATOM 1488 C C . GLN A 1 192 ? 8.390 -6.615 -12.988 1.00 88.94 192 GLN A C 1
ATOM 1490 O O . GLN A 1 192 ? 8.960 -5.969 -12.110 1.00 88.94 192 GLN A O 1
ATOM 1495 N N . ARG A 1 193 ? 7.277 -6.170 -13.582 1.00 88.12 193 ARG A N 1
ATOM 1496 C CA . ARG A 1 193 ? 6.629 -4.897 -13.246 1.00 88.12 193 ARG A CA 1
ATOM 1497 C C . ARG A 1 193 ? 5.983 -4.936 -11.859 1.00 88.12 193 ARG A C 1
ATOM 1499 O O . ARG A 1 193 ? 6.066 -3.960 -11.113 1.00 88.12 193 ARG A O 1
ATOM 1506 N N . ILE A 1 194 ? 5.366 -6.064 -11.510 1.00 91.12 194 ILE A N 1
ATOM 1507 C CA . ILE A 1 194 ? 4.786 -6.312 -10.184 1.00 91.12 194 ILE A CA 1
ATOM 1508 C C . ILE A 1 194 ? 5.875 -6.308 -9.106 1.00 91.12 194 ILE A C 1
ATOM 1510 O O . ILE A 1 194 ? 5.682 -5.683 -8.066 1.00 91.12 194 ILE A O 1
ATOM 1514 N N . ASP A 1 195 ? 7.030 -6.919 -9.361 1.00 90.50 195 ASP A N 1
ATOM 1515 C CA . ASP A 1 195 ? 8.165 -6.930 -8.434 1.00 90.50 195 ASP A CA 1
ATOM 1516 C C . ASP A 1 195 ? 8.685 -5.512 -8.178 1.00 90.50 195 ASP A C 1
ATOM 1518 O O . ASP A 1 195 ? 8.925 -5.127 -7.033 1.00 90.50 195 ASP A O 1
ATOM 1522 N N . THR A 1 196 ? 8.795 -4.698 -9.233 1.00 87.19 196 THR A N 1
ATOM 1523 C CA . THR A 1 196 ? 9.148 -3.277 -9.116 1.00 87.19 196 THR A CA 1
ATOM 1524 C C . THR A 1 196 ? 8.133 -2.500 -8.275 1.00 87.19 196 THR A C 1
ATOM 1526 O O . THR A 1 196 ? 8.515 -1.727 -7.396 1.00 87.19 196 THR A O 1
ATOM 1529 N N . TRP A 1 197 ? 6.837 -2.726 -8.500 1.00 91.25 197 TRP A N 1
ATOM 1530 C CA . TRP A 1 197 ? 5.775 -2.113 -7.704 1.00 91.25 197 TRP A CA 1
ATOM 1531 C C . TRP A 1 197 ? 5.837 -2.539 -6.231 1.00 91.25 197 TRP A C 1
ATOM 1533 O O . TRP A 1 197 ? 5.828 -1.685 -5.349 1.00 91.25 197 TRP A O 1
ATOM 1543 N N . ASN A 1 198 ? 5.974 -3.836 -5.949 1.00 92.88 198 ASN A N 1
ATOM 1544 C CA . ASN A 1 198 ? 6.069 -4.367 -4.588 1.00 92.88 198 ASN A CA 1
ATOM 1545 C C . ASN A 1 198 ? 7.311 -3.850 -3.847 1.00 92.88 198 ASN A C 1
ATOM 1547 O O . ASN A 1 198 ? 7.215 -3.488 -2.675 1.00 92.88 198 ASN A O 1
ATOM 1551 N N . ALA A 1 199 ? 8.453 -3.727 -4.529 1.00 88.75 199 ALA A N 1
ATOM 1552 C CA . ALA A 1 199 ? 9.645 -3.099 -3.963 1.00 88.75 199 ALA A CA 1
ATOM 1553 C C . ALA A 1 199 ? 9.403 -1.621 -3.603 1.00 88.75 199 ALA A C 1
ATOM 1555 O O . ALA A 1 199 ? 9.810 -1.175 -2.530 1.00 88.75 199 ALA A O 1
ATOM 1556 N N . ALA A 1 200 ? 8.687 -0.871 -4.450 1.00 85.31 200 ALA A N 1
ATOM 1557 C CA . ALA A 1 200 ? 8.312 0.513 -4.157 1.00 85.31 200 ALA A CA 1
ATOM 1558 C C . ALA A 1 200 ? 7.356 0.614 -2.953 1.00 85.31 200 ALA A C 1
ATOM 1560 O O . ALA A 1 200 ? 7.541 1.471 -2.088 1.00 85.31 200 ALA A O 1
ATOM 1561 N N . LEU A 1 201 ? 6.372 -0.289 -2.852 1.00 92.25 201 LEU A N 1
ATOM 1562 C CA . LEU A 1 201 ? 5.479 -0.383 -1.691 1.00 92.25 201 LEU A CA 1
ATOM 1563 C C . LEU A 1 201 ? 6.253 -0.660 -0.396 1.00 92.25 201 LEU A C 1
ATOM 1565 O O . LEU A 1 201 ? 5.961 -0.046 0.631 1.00 92.25 201 LEU A O 1
ATOM 1569 N N . PHE A 1 202 ? 7.231 -1.568 -0.450 1.00 88.62 202 PHE A N 1
ATOM 1570 C CA . PHE A 1 202 ? 8.091 -1.909 0.681 1.00 88.62 202 PHE A CA 1
ATOM 1571 C C . PHE A 1 202 ? 8.906 -0.699 1.147 1.00 88.62 202 PHE A C 1
ATOM 1573 O O . PHE A 1 202 ? 8.838 -0.333 2.320 1.00 88.62 202 PHE A O 1
ATOM 1580 N N . ALA A 1 203 ? 9.605 -0.035 0.222 1.00 84.94 203 ALA A N 1
ATOM 1581 C CA . ALA A 1 203 ? 10.421 1.138 0.524 1.00 84.94 203 ALA A CA 1
ATOM 1582 C C . ALA A 1 203 ? 9.586 2.277 1.132 1.00 84.94 203 ALA A C 1
ATOM 1584 O O . ALA A 1 203 ? 9.934 2.807 2.186 1.0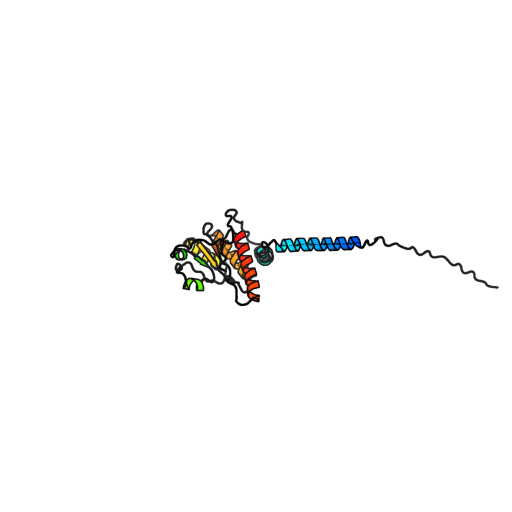0 84.94 203 ALA A O 1
ATOM 1585 N N . MET A 1 204 ? 8.431 2.592 0.531 1.00 86.75 204 MET A N 1
ATOM 1586 C CA . MET A 1 204 ? 7.508 3.601 1.060 1.00 86.75 204 MET A CA 1
ATOM 1587 C C . MET A 1 204 ? 7.022 3.240 2.474 1.00 86.75 204 MET A C 1
ATOM 1589 O O . MET A 1 204 ? 6.888 4.116 3.333 1.00 86.75 204 MET A O 1
ATOM 1593 N N . ALA A 1 205 ? 6.724 1.962 2.729 1.00 89.81 205 ALA A N 1
ATOM 1594 C CA . ALA A 1 205 ? 6.266 1.518 4.038 1.00 89.81 205 ALA A CA 1
ATOM 1595 C C . ALA A 1 205 ? 7.356 1.660 5.109 1.00 89.81 205 ALA A C 1
ATOM 1597 O O . ALA A 1 205 ? 7.052 2.130 6.208 1.00 89.81 205 ALA A O 1
ATOM 1598 N N . ASP A 1 206 ? 8.606 1.324 4.791 1.00 86.94 206 ASP A N 1
ATOM 1599 C CA . ASP A 1 206 ? 9.747 1.514 5.692 1.00 86.94 206 ASP A CA 1
ATOM 1600 C C . ASP A 1 206 ? 10.016 2.995 5.975 1.00 86.94 206 ASP A C 1
ATOM 1602 O O . ASP A 1 206 ? 10.084 3.395 7.141 1.00 86.94 206 ASP A O 1
ATOM 1606 N N . GLU A 1 207 ? 10.073 3.824 4.930 1.00 84.06 207 GLU A N 1
ATOM 1607 C CA . GLU A 1 207 ? 10.308 5.268 5.036 1.00 84.06 207 GLU A CA 1
ATOM 1608 C C . GLU A 1 207 ? 9.249 5.947 5.923 1.00 84.06 207 GLU A C 1
ATOM 1610 O O . GLU A 1 207 ? 9.561 6.744 6.812 1.00 84.06 207 GLU A O 1
ATOM 1615 N N . LYS A 1 208 ? 7.973 5.600 5.716 1.00 84.50 208 LYS A N 1
ATOM 1616 C CA . LYS A 1 208 ? 6.834 6.250 6.384 1.00 84.50 208 LYS A CA 1
ATOM 1617 C C . LYS A 1 208 ? 6.401 5.556 7.682 1.00 84.50 208 LYS A C 1
ATOM 1619 O O . LYS A 1 208 ? 5.465 6.020 8.341 1.00 84.50 208 LYS A O 1
ATOM 1624 N N . GLY A 1 209 ? 7.066 4.470 8.083 1.00 86.81 209 GLY A N 1
ATOM 1625 C CA . GLY A 1 209 ? 6.747 3.708 9.298 1.00 86.81 209 GLY A CA 1
ATOM 1626 C C . GLY A 1 209 ? 5.383 3.002 9.252 1.00 86.81 209 GLY A C 1
ATOM 1627 O O . GLY A 1 209 ? 4.683 2.915 10.273 1.00 86.81 209 GLY A O 1
ATOM 1628 N N . LEU A 1 210 ? 4.993 2.536 8.066 1.00 92.25 210 LEU A N 1
ATOM 1629 C CA . LEU A 1 210 ? 3.802 1.728 7.801 1.00 92.25 210 LEU A CA 1
ATOM 1630 C C . LEU A 1 210 ? 4.138 0.239 7.904 1.00 92.25 210 LEU A C 1
ATOM 1632 O O . LEU A 1 210 ? 5.300 -0.155 7.975 1.00 92.25 210 LEU A O 1
ATOM 1636 N N . TYR A 1 211 ? 3.099 -0.588 7.915 1.00 95.12 211 TYR A N 1
ATOM 1637 C CA . TYR A 1 211 ? 3.225 -2.038 7.961 1.00 95.12 211 TYR A CA 1
ATOM 1638 C C . TYR A 1 211 ? 3.116 -2.625 6.554 1.00 95.12 211 TYR A C 1
ATOM 1640 O O . TYR A 1 211 ? 2.040 -2.610 5.966 1.00 95.12 211 TYR A O 1
ATOM 1648 N N . TYR A 1 212 ? 4.199 -3.173 6.020 1.00 94.94 212 TYR A N 1
ATOM 1649 C CA . TYR A 1 212 ? 4.178 -3.904 4.756 1.00 94.94 212 TYR A CA 1
ATOM 1650 C C . TYR A 1 212 ? 3.821 -5.373 5.000 1.00 94.94 212 TYR A C 1
ATOM 1652 O O . TYR A 1 212 ? 4.496 -6.060 5.770 1.00 94.94 212 TYR A O 1
ATOM 1660 N N . VAL A 1 213 ? 2.762 -5.856 4.355 1.00 94.62 213 VAL A N 1
ATOM 1661 C CA . VAL A 1 213 ? 2.269 -7.231 4.485 1.00 94.62 213 VAL A CA 1
ATOM 1662 C C . VAL A 1 213 ? 2.460 -7.948 3.161 1.00 94.62 213 VAL A C 1
ATOM 1664 O O . VAL A 1 213 ? 1.809 -7.613 2.171 1.00 94.62 213 VAL A O 1
ATOM 1667 N N . ASP A 1 214 ? 3.323 -8.957 3.169 1.00 92.38 214 ASP A N 1
ATOM 1668 C CA . ASP A 1 214 ? 3.450 -9.859 2.035 1.00 92.38 214 ASP A CA 1
ATOM 1669 C C . ASP A 1 214 ? 2.342 -10.915 2.078 1.00 92.38 214 ASP A C 1
ATOM 1671 O O . ASP A 1 214 ? 2.208 -11.643 3.065 1.00 92.38 214 ASP A O 1
ATOM 1675 N N . ILE A 1 215 ? 1.508 -10.938 1.039 1.00 88.12 215 ILE A N 1
ATOM 1676 C CA . ILE A 1 215 ? 0.391 -11.876 0.876 1.00 88.12 215 ILE A CA 1
ATOM 1677 C C . ILE A 1 215 ? 0.664 -12.957 -0.181 1.00 88.12 215 ILE A C 1
ATOM 1679 O O . ILE A 1 215 ? -0.246 -13.735 -0.480 1.00 88.12 215 ILE A O 1
ATOM 1683 N N . ASN A 1 216 ? 1.876 -12.985 -0.748 1.00 82.94 216 ASN A N 1
ATOM 1684 C CA . ASN A 1 216 ? 2.294 -13.929 -1.787 1.00 82.94 216 ASN A CA 1
ATOM 1685 C C . ASN A 1 216 ? 2.988 -15.179 -1.230 1.00 82.94 216 ASN A C 1
ATOM 1687 O O . ASN A 1 216 ? 3.554 -15.125 -0.115 1.00 82.94 216 ASN A O 1
#

pLDDT: mean 77.38, std 18.33, range [34.62, 96.38]